Protein AF-A0A1V5KQH1-F1 (afdb_monomer)

Mean predicted aligned error: 4.45 Å

Foldseek 3Di:
DDQPPPCPVPPPPPPPPDDVVLLVVLLVLLLVVLVLLVVQADADPQCGLVCCLVLQHAPPSSLQNLQSVVLVVVCVVPVPPVCSVVVLSVLLSVLSSLLLVLLLVVLCSQVVDPVLSNVLSVLLSLQVCLQQPPLPPHNHDDSLLSVLSNLLSVLLVCLVVVVLVSNLVSLLSSLSRPLLSLLSLVLSLLLCVVNDDPVVNCVSSVSSVCSNVVSVVVSCVVCVVHDDDDNFDFCLVVLVVQCVDPVSVVSLCCRSPVLVVCCVVCLVLQPRSSLSRSCVSLVVQVVVCSTGNDVSNVSSSVSCNSSSSSSSSSSVVSVVVVVVD

pLDDT: mean 92.2, std 11.65, range [39.22, 98.75]

Sequence (325 aa):
MCKAKYEIESGSFTAVRWNWSVIVFALLASLYFNQLVFQWNHECKLCKLEYLLNGTALKPFQYRVLIPWLIQGISSVINLAEHTRTICQWINFFFLFAFIMAFQYWADITIGNKKTSLLAVLIILYMMPFHYLLLRQGNLWYPWDMSTLFLFTLGLIALYQEKWRLFYPLLAVATLNKETTCFLILIFFYVEIGRLNWKQMAMHVSTGTAVWLAVKLALYLYFQNGTSGALFENKLRSNLQFIATLPNLLSVFSLFGFLWLPVLIYFHRIKNPFIQRALLTTPIFFLGMLFVGNIFELRVFSEMIPLIGIAALWIINDSFMTKDS

Solvent-accessible surface area (backbone atoms only — not comparable to full-atom values): 17716 Å² total; per-residue (Å²): 133,82,82,77,64,76,77,67,65,82,66,66,85,68,75,81,77,77,54,66,69,56,54,52,48,44,46,53,50,24,51,52,51,43,50,50,43,64,71,69,24,43,71,37,89,66,52,32,70,67,31,43,61,71,54,54,14,32,46,59,60,42,60,38,42,48,52,39,51,50,51,50,59,51,29,71,73,68,72,41,72,92,41,55,67,59,52,50,51,52,52,35,28,51,24,37,31,49,21,48,52,49,50,24,53,46,45,39,76,72,71,68,44,81,77,50,41,58,52,44,46,51,48,50,66,56,25,45,43,44,40,58,63,66,44,87,58,70,42,49,53,65,83,46,58,35,46,45,44,25,44,50,45,52,42,52,46,25,57,75,67,67,36,58,84,57,31,55,61,46,48,42,56,32,35,33,44,37,75,73,53,57,54,57,49,51,27,49,50,48,46,39,60,87,72,49,56,70,67,60,48,49,50,52,48,50,49,50,49,49,44,46,48,51,52,52,48,52,46,48,64,72,48,64,89,43,56,78,58,58,87,69,56,86,25,40,69,63,35,54,59,50,47,71,39,69,72,46,33,51,54,61,60,33,41,54,59,44,43,57,53,59,36,62,77,46,45,88,67,53,78,54,63,56,61,54,30,32,54,64,39,49,65,56,51,53,52,51,34,42,38,58,35,60,64,68,45,50,49,78,56,44,72,48,48,60,62,49,47,51,47,35,50,48,54,55,51,52,65,59,56,70,72,81,114

Secondary structure (DSSP, 8-state):
-------------------HHHHHHHHHHHHHHHHHHHHH-EE-GGG-HHHHHTT-SPTTGGG--HHHHHHHHHHHHHT-GGGHHHHHHHHHHHHHHHHHHHHHHHHHHHH--HHHHHHHHHHHHHHHHHHHT--SS--EE-TTHHHHHHHHHHHHHHHHTT-HHHHHHHHHHHHHH-GGGGHHHHHHHHHHTTTS-HHHHHHHHHHHHHHHHHHHHHHHHHTTTS----S----HHHHHHHHTSHHHHHHHHTGGGGTHHHHHHTGGG---HHHHHHTTHHHHHHHHHHHHS-TTSGGGGGGGHHHHHHHHHHHHHHHHHTT--

Radius of gyration: 19.91 Å; Cα contacts (8 Å, |Δi|>4): 373; chains: 1; bounding box: 50×42×62 Å

Structure (mmCIF, N/CA/C/O backbone):
data_AF-A0A1V5KQH1-F1
#
_entry.id   AF-A0A1V5KQH1-F1
#
loop_
_atom_site.group_PDB
_atom_site.id
_atom_site.type_symbol
_atom_site.label_atom_id
_atom_site.label_alt_id
_atom_site.label_comp_id
_atom_site.label_asym_id
_atom_site.label_entity_id
_atom_site.label_seq_id
_atom_site.pdbx_PDB_ins_code
_atom_site.Cartn_x
_atom_site.Cartn_y
_atom_site.Cartn_z
_atom_site.occupancy
_atom_site.B_iso_or_equiv
_atom_site.auth_seq_id
_atom_site.auth_comp_id
_atom_site.auth_asym_id
_atom_site.auth_atom_id
_atom_site.pdbx_PDB_model_num
ATOM 1 N N . MET A 1 1 ? -7.862 -11.450 33.334 1.00 46.62 1 MET A N 1
ATOM 2 C CA . MET A 1 1 ? -7.523 -10.815 32.041 1.00 46.62 1 MET A CA 1
ATOM 3 C C . MET A 1 1 ? -8.799 -10.777 31.211 1.00 46.62 1 MET A C 1
ATOM 5 O O . MET A 1 1 ? -9.279 -11.826 30.800 1.00 46.62 1 MET A O 1
ATOM 9 N N . CYS A 1 2 ? -9.438 -9.611 31.120 1.00 39.22 2 CYS A N 1
ATOM 10 C CA . CYS A 1 2 ? -10.763 -9.464 30.516 1.00 39.22 2 CYS A CA 1
ATOM 11 C C . CYS A 1 2 ? -10.671 -9.707 29.002 1.00 39.22 2 CYS A C 1
ATOM 13 O O . CYS A 1 2 ? -9.913 -9.015 28.323 1.00 39.22 2 CYS A O 1
ATOM 15 N N . LYS A 1 3 ? -11.425 -10.678 28.470 1.00 43.25 3 LYS A N 1
ATOM 16 C CA . LYS A 1 3 ? -11.655 -10.808 27.025 1.00 43.25 3 LYS A CA 1
ATOM 17 C C . LYS A 1 3 ? -12.484 -9.600 26.592 1.00 43.25 3 LYS A C 1
ATOM 19 O O . LYS A 1 3 ? -13.705 -9.685 26.548 1.00 43.25 3 LYS A O 1
ATOM 24 N N . ALA A 1 4 ? -11.830 -8.490 26.264 1.00 47.22 4 ALA A N 1
ATOM 25 C CA . ALA A 1 4 ? -12.430 -7.480 25.409 1.00 47.22 4 ALA A CA 1
ATOM 26 C C . ALA A 1 4 ? -12.567 -8.119 24.022 1.00 47.22 4 ALA A C 1
ATOM 28 O O . ALA A 1 4 ? -11.717 -7.972 23.142 1.00 47.22 4 ALA A O 1
ATOM 29 N N . LYS A 1 5 ? -13.604 -8.948 23.865 1.00 49.09 5 LYS A N 1
ATOM 30 C CA . LYS A 1 5 ? -14.150 -9.237 22.550 1.00 49.09 5 LYS A CA 1
ATOM 31 C C . LYS A 1 5 ? -14.486 -7.852 22.018 1.00 49.09 5 LYS A C 1
ATOM 33 O O . LYS A 1 5 ? -15.109 -7.073 22.737 1.00 49.09 5 LYS A O 1
ATOM 38 N N . TYR A 1 6 ? -14.030 -7.513 20.818 1.00 53.56 6 TYR A N 1
ATOM 39 C CA . TYR A 1 6 ? -14.731 -6.455 20.119 1.00 53.56 6 TYR A CA 1
ATOM 40 C C . TYR A 1 6 ? -16.150 -7.002 20.076 1.00 53.56 6 TYR A C 1
ATOM 42 O O . TYR A 1 6 ? -16.405 -8.006 19.406 1.00 53.56 6 TYR A O 1
ATOM 50 N N . GLU A 1 7 ? -17.056 -6.419 20.849 1.00 49.50 7 GLU A N 1
ATOM 51 C CA . GLU A 1 7 ? -18.430 -6.350 20.410 1.00 49.50 7 GLU A CA 1
ATOM 52 C C . GLU A 1 7 ? -18.343 -5.503 19.139 1.00 49.50 7 GLU A C 1
ATOM 54 O O . GLU A 1 7 ? -18.637 -4.317 19.106 1.00 49.50 7 GLU A O 1
ATOM 59 N N . ILE A 1 8 ? -17.855 -6.139 18.063 1.00 53.00 8 ILE A N 1
ATOM 60 C CA . ILE A 1 8 ? -18.477 -6.016 16.770 1.00 53.00 8 ILE A CA 1
ATOM 61 C C . ILE A 1 8 ? -19.890 -6.401 17.149 1.00 53.00 8 ILE A C 1
ATOM 63 O O . ILE A 1 8 ? -20.194 -7.593 17.266 1.00 53.00 8 ILE A O 1
ATOM 67 N N . GLU A 1 9 ? -20.691 -5.399 17.531 1.00 50.66 9 GLU A N 1
ATOM 68 C CA . GLU A 1 9 ? -22.123 -5.555 17.565 1.00 50.66 9 GLU A CA 1
ATOM 69 C C . GLU A 1 9 ? -22.378 -6.338 16.298 1.00 50.66 9 GLU A C 1
ATOM 71 O O . GLU A 1 9 ? -21.948 -5.934 15.209 1.00 50.66 9 GLU A O 1
ATOM 76 N N . SER A 1 10 ? -22.963 -7.520 16.430 1.00 48.59 10 SER A N 1
ATOM 77 C CA . SER A 1 10 ? -23.407 -8.289 15.285 1.00 48.59 10 SER A CA 1
ATOM 78 C C . SER A 1 10 ? -24.582 -7.549 14.644 1.00 48.59 10 SER A C 1
ATOM 80 O O . SER A 1 10 ? -25.608 -8.161 14.357 1.00 48.59 10 SER A O 1
ATOM 82 N N . GLY A 1 11 ? -24.461 -6.223 14.482 1.00 49.16 11 GLY A N 1
ATOM 83 C CA . GLY A 1 11 ? -25.119 -5.410 13.507 1.00 49.16 11 GLY A CA 1
ATOM 84 C C . GLY A 1 11 ? -25.057 -6.238 12.257 1.00 49.16 11 GLY A C 1
ATOM 85 O O . GLY A 1 11 ? -23.998 -6.447 11.658 1.00 49.16 11 GLY A O 1
ATOM 86 N N . SER A 1 12 ? -26.223 -6.815 11.975 1.00 48.53 12 SER A N 1
ATOM 87 C CA . SER A 1 12 ? -26.576 -7.425 10.712 1.00 48.53 12 SER A CA 1
ATOM 88 C C . SER A 1 12 ? -25.779 -6.710 9.644 1.00 48.53 12 SER A C 1
ATOM 90 O O . SER A 1 12 ? -25.831 -5.480 9.657 1.00 48.53 12 SER A O 1
ATOM 92 N N . PHE A 1 13 ? -25.036 -7.436 8.801 1.00 51.69 13 PHE A N 1
ATOM 93 C CA . PHE A 1 13 ? -24.376 -6.882 7.620 1.00 51.69 13 PHE A CA 1
ATOM 94 C C . PHE A 1 13 ? -25.370 -5.944 6.937 1.00 51.69 13 PHE A C 1
ATOM 96 O O . PHE A 1 13 ? -26.221 -6.381 6.162 1.00 51.69 13 PHE A O 1
ATOM 103 N N . THR A 1 14 ? -25.336 -4.661 7.286 1.00 56.69 14 THR A N 1
ATOM 104 C CA . THR A 1 14 ? -26.212 -3.687 6.681 1.00 56.69 14 THR A CA 1
ATOM 105 C C . THR A 1 14 ? -25.583 -3.571 5.322 1.00 56.69 14 THR A C 1
ATOM 107 O O . THR A 1 14 ? -24.415 -3.199 5.202 1.00 56.69 14 THR A O 1
ATOM 110 N N . ALA A 1 15 ? -26.292 -4.085 4.315 1.00 62.16 15 ALA A N 1
ATOM 111 C CA . ALA A 1 15 ? -25.810 -4.083 2.949 1.00 62.16 15 ALA A CA 1
ATOM 112 C C . ALA A 1 15 ? -25.257 -2.684 2.680 1.00 62.16 15 ALA A C 1
ATOM 114 O O . ALA A 1 15 ? -26.008 -1.710 2.786 1.00 62.16 15 ALA A O 1
ATOM 115 N N . VAL A 1 16 ? -23.941 -2.590 2.452 1.00 70.44 16 VAL A N 1
ATOM 116 C CA . VAL A 1 16 ? -23.277 -1.308 2.223 1.00 70.44 16 VAL A CA 1
ATOM 117 C C . VAL A 1 16 ? -23.961 -0.711 1.008 1.00 70.44 16 VAL A C 1
ATOM 119 O O . VAL A 1 16 ? -23.822 -1.200 -0.114 1.00 70.44 16 VAL A O 1
ATOM 122 N N . ARG A 1 17 ? -24.818 0.282 1.255 1.00 77.50 17 ARG A N 1
ATOM 123 C CA . ARG A 1 17 ? -25.573 0.948 0.202 1.00 77.50 17 ARG A CA 1
ATOM 124 C C . ARG A 1 17 ? -24.628 1.933 -0.445 1.00 77.50 17 ARG A C 1
ATOM 126 O O . ARG A 1 17 ? -24.491 3.066 0.012 1.00 77.50 17 ARG A O 1
ATOM 133 N N . TRP A 1 18 ? -23.965 1.472 -1.494 1.00 82.62 18 TRP A N 1
ATOM 134 C CA . TRP A 1 18 ? -23.096 2.317 -2.284 1.00 82.62 18 TRP A CA 1
ATOM 135 C C . TRP A 1 18 ? -23.890 3.467 -2.890 1.00 82.62 18 TRP A C 1
ATOM 137 O O . TRP A 1 18 ? -24.900 3.267 -3.567 1.00 82.62 18 TRP A O 1
ATOM 147 N N . ASN A 1 19 ? -23.425 4.685 -2.636 1.00 89.19 19 ASN A N 1
ATOM 148 C CA . ASN A 1 19 ? -23.963 5.857 -3.295 1.00 89.19 19 ASN A CA 1
ATOM 149 C C . ASN A 1 19 ? -23.383 5.931 -4.713 1.00 89.19 19 ASN A C 1
ATOM 151 O O . ASN A 1 19 ? -22.168 6.051 -4.879 1.00 89.19 19 ASN A O 1
ATOM 155 N N . TRP A 1 20 ? -24.249 5.881 -5.727 1.00 92.06 20 TRP A N 1
ATOM 156 C CA . TRP A 1 20 ? -23.852 5.966 -7.133 1.00 92.06 20 TRP A CA 1
ATOM 157 C C . TRP A 1 20 ? -23.008 7.200 -7.444 1.00 92.06 20 TRP A C 1
ATOM 159 O O . TRP A 1 20 ? -22.075 7.098 -8.235 1.00 92.06 20 TRP A O 1
ATOM 169 N N . SER A 1 21 ? -23.266 8.338 -6.792 1.00 92.69 21 SER A N 1
ATOM 170 C CA . SER A 1 21 ? -22.448 9.536 -7.006 1.00 92.69 21 SER A CA 1
ATOM 171 C C . SER A 1 21 ? -21.000 9.332 -6.559 1.00 92.69 21 SER A C 1
ATOM 173 O O . SER A 1 21 ? -20.085 9.779 -7.244 1.00 92.69 21 SER A O 1
ATOM 175 N N . VAL A 1 22 ? -20.779 8.599 -5.463 1.00 92.00 22 VAL A N 1
ATOM 176 C CA . VAL A 1 22 ? -19.436 8.276 -4.963 1.00 92.00 22 VAL A CA 1
ATOM 177 C C . VAL A 1 22 ? -18.741 7.281 -5.889 1.00 92.00 22 VAL A C 1
ATOM 179 O O . VAL A 1 22 ? -17.572 7.479 -6.197 1.00 92.00 22 VAL A O 1
ATOM 182 N N . ILE A 1 23 ? -19.460 6.273 -6.399 1.00 95.44 23 ILE A N 1
ATOM 183 C CA . ILE A 1 23 ? -18.920 5.326 -7.392 1.00 95.44 23 ILE A CA 1
ATOM 184 C C . ILE A 1 23 ? -18.470 6.072 -8.651 1.00 95.44 23 ILE A C 1
ATOM 186 O O . ILE A 1 23 ? -17.338 5.901 -9.098 1.00 95.44 23 ILE A O 1
ATOM 190 N N . VAL A 1 24 ? -19.347 6.901 -9.224 1.00 96.75 24 VAL A N 1
ATOM 191 C CA . VAL A 1 24 ? -19.051 7.660 -10.448 1.00 96.75 24 VAL A CA 1
ATOM 192 C C . VAL A 1 24 ? -17.883 8.615 -10.211 1.00 96.75 24 VAL A C 1
ATOM 194 O O . VAL A 1 24 ? -16.970 8.676 -11.031 1.00 96.75 24 VAL A O 1
ATOM 197 N N . PHE A 1 25 ? -17.857 9.308 -9.071 1.00 96.50 25 PHE A N 1
ATOM 198 C CA . PHE A 1 25 ? -16.738 10.169 -8.701 1.00 96.50 25 PHE A CA 1
ATOM 199 C C . PHE A 1 25 ? -15.425 9.385 -8.577 1.00 96.50 25 PHE A C 1
ATOM 201 O O . PHE A 1 25 ? -14.428 9.778 -9.178 1.00 96.50 25 PHE A O 1
ATOM 208 N N . ALA A 1 26 ? -15.420 8.254 -7.865 1.00 97.06 26 ALA A N 1
ATOM 209 C CA . ALA A 1 26 ? -14.249 7.392 -7.722 1.00 97.06 26 ALA A CA 1
ATOM 210 C C . ALA A 1 26 ? -13.755 6.867 -9.077 1.00 97.06 26 ALA A C 1
ATOM 212 O O . ALA A 1 26 ? -12.547 6.826 -9.313 1.00 97.06 26 ALA A O 1
ATOM 213 N N . LEU A 1 27 ? -14.668 6.512 -9.985 1.00 97.94 27 LEU A N 1
ATOM 214 C CA . LEU A 1 27 ? -14.349 6.058 -11.337 1.00 97.94 27 LEU A CA 1
ATOM 215 C C . LEU A 1 27 ? -13.654 7.161 -12.146 1.00 97.94 27 LEU A C 1
ATOM 217 O O . LEU A 1 27 ? -12.563 6.945 -12.673 1.00 97.94 27 LEU A O 1
ATOM 221 N N . LEU A 1 28 ? -14.254 8.353 -12.207 1.00 98.25 28 LEU A N 1
ATOM 222 C CA . LEU A 1 28 ? -13.706 9.495 -12.944 1.00 98.25 28 LEU A CA 1
ATOM 223 C C . LEU A 1 28 ? -12.374 9.965 -12.350 1.00 98.25 28 LEU A C 1
ATOM 225 O O . LEU A 1 28 ? -11.420 10.209 -13.089 1.00 98.25 28 LEU A O 1
ATOM 229 N N . ALA A 1 29 ? -12.278 10.031 -11.021 1.00 98.00 29 ALA A N 1
ATOM 230 C CA . ALA A 1 29 ? -11.049 10.393 -10.329 1.00 98.00 29 ALA A CA 1
ATOM 231 C C . ALA A 1 29 ? -9.933 9.369 -10.578 1.00 98.00 29 ALA A C 1
ATOM 233 O O . ALA A 1 29 ? -8.796 9.760 -10.830 1.00 98.00 29 ALA A O 1
ATOM 234 N N . SER A 1 30 ? -10.255 8.070 -10.579 1.00 98.44 30 SER A N 1
ATOM 235 C CA . SER A 1 30 ? -9.292 7.011 -10.908 1.00 98.44 30 SER A CA 1
ATOM 236 C C . SER A 1 30 ? -8.814 7.118 -12.350 1.00 98.44 30 SER A C 1
ATOM 238 O O . SER A 1 30 ? -7.621 6.976 -12.608 1.00 98.44 30 SER A O 1
ATOM 240 N N . LEU A 1 31 ? -9.721 7.396 -13.293 1.00 98.25 31 LEU A N 1
ATOM 241 C CA . LEU A 1 31 ? -9.378 7.554 -14.705 1.00 98.25 31 LEU A CA 1
ATOM 242 C C . LEU A 1 31 ? -8.422 8.733 -14.901 1.00 98.25 31 LEU A C 1
ATOM 244 O O . LEU A 1 31 ? -7.365 8.579 -15.513 1.00 98.25 31 LEU A O 1
ATOM 248 N N . TYR A 1 32 ? -8.767 9.887 -14.329 1.00 98.31 32 TYR A N 1
ATOM 249 C CA . TYR A 1 32 ? -7.960 11.097 -14.422 1.00 98.31 32 TYR A CA 1
ATOM 250 C C . TYR A 1 32 ? -6.598 10.939 -13.734 1.00 98.31 32 TYR A C 1
ATOM 252 O O . TYR A 1 32 ? -5.560 11.224 -14.327 1.00 98.31 32 TYR A O 1
ATOM 260 N N . PHE A 1 33 ? -6.570 10.411 -12.508 1.00 98.00 33 PHE A N 1
ATOM 261 C CA . PHE A 1 33 ? -5.318 10.188 -11.786 1.00 98.00 33 PHE A CA 1
ATOM 262 C C . PHE A 1 33 ? -4.415 9.181 -12.507 1.00 98.00 33 PHE A C 1
ATOM 264 O O . PHE A 1 33 ? -3.208 9.393 -12.596 1.00 98.00 33 PHE A O 1
ATOM 271 N N . ASN A 1 34 ? -4.984 8.114 -13.077 1.00 97.69 34 ASN A N 1
ATOM 272 C CA . ASN A 1 34 ? -4.233 7.163 -13.891 1.00 97.69 34 ASN A CA 1
ATOM 273 C C . ASN A 1 34 ? -3.580 7.853 -15.098 1.00 97.69 34 ASN A C 1
ATOM 275 O O . ASN A 1 34 ? -2.397 7.635 -15.353 1.00 97.69 34 ASN A O 1
ATOM 279 N N . GLN A 1 35 ? -4.304 8.731 -15.801 1.00 97.50 35 GLN A N 1
ATOM 280 C CA . GLN A 1 35 ? -3.720 9.519 -16.891 1.00 97.50 35 GLN A CA 1
ATOM 281 C C . GLN A 1 35 ? -2.548 10.378 -16.404 1.00 97.50 35 GLN A C 1
ATOM 283 O O . GLN A 1 35 ? -1.483 10.331 -17.017 1.00 97.50 35 GLN A O 1
ATOM 288 N N . LEU A 1 36 ? -2.696 11.084 -15.278 1.00 97.00 36 LEU A N 1
ATOM 289 C CA . LEU A 1 36 ? -1.611 11.885 -14.699 1.00 97.00 36 LEU A CA 1
ATOM 290 C C . LEU A 1 36 ? -0.383 11.035 -14.353 1.00 97.00 36 LEU A C 1
ATOM 292 O O . LEU A 1 36 ? 0.739 11.422 -14.676 1.00 97.00 36 LEU A O 1
ATOM 296 N N . VAL A 1 37 ? -0.578 9.856 -13.751 1.00 95.94 37 VAL A N 1
ATOM 297 C CA . VAL A 1 37 ? 0.526 8.944 -13.415 1.00 95.94 37 VAL A CA 1
ATOM 298 C C . VAL A 1 37 ? 1.316 8.568 -14.664 1.00 95.94 37 VAL A C 1
ATOM 300 O O . VAL A 1 37 ? 2.539 8.661 -14.643 1.00 95.94 37 VAL A O 1
ATOM 303 N N . PHE A 1 38 ? 0.647 8.192 -15.755 1.00 95.06 38 PHE A N 1
ATOM 304 C CA . PHE A 1 38 ? 1.320 7.788 -16.993 1.00 95.06 38 PHE A CA 1
ATOM 305 C C . PHE A 1 38 ? 1.877 8.954 -17.819 1.00 95.06 38 PHE A C 1
ATOM 307 O O . PHE A 1 38 ? 2.786 8.736 -18.617 1.00 95.06 38 PHE A O 1
ATOM 314 N N . GLN A 1 39 ? 1.341 10.165 -17.657 1.00 95.62 39 GLN A N 1
ATOM 315 C CA . GLN A 1 39 ? 1.856 11.365 -18.318 1.00 95.62 39 GLN A CA 1
ATOM 316 C C . GLN A 1 39 ? 3.108 11.908 -17.628 1.00 95.62 39 GLN A C 1
ATOM 318 O O . GLN A 1 39 ? 4.027 12.364 -18.302 1.00 95.62 39 GLN A O 1
ATOM 323 N N . TRP A 1 40 ? 3.140 11.897 -16.293 1.00 94.81 40 TRP A N 1
ATOM 324 C CA . TRP A 1 40 ? 4.204 12.555 -15.526 1.00 94.81 40 TRP A CA 1
ATOM 325 C C . TRP A 1 40 ? 5.313 11.613 -15.070 1.00 94.81 40 TRP A C 1
ATOM 327 O O . TRP A 1 40 ? 6.382 12.090 -14.680 1.00 94.81 40 TRP A O 1
ATOM 337 N N . ASN A 1 41 ? 5.089 10.298 -15.138 1.00 94.81 41 ASN A N 1
ATOM 338 C CA . ASN A 1 41 ? 6.089 9.291 -14.810 1.00 94.81 41 ASN A CA 1
ATOM 339 C C . ASN A 1 41 ? 6.587 8.527 -16.039 1.00 94.81 41 ASN A C 1
ATOM 341 O O . ASN A 1 41 ? 5.892 8.366 -17.039 1.00 94.81 41 ASN A O 1
ATOM 345 N N . HIS A 1 42 ? 7.808 8.017 -15.933 1.00 93.19 42 HIS A N 1
ATOM 346 C CA . HIS A 1 42 ? 8.478 7.190 -16.925 1.00 93.19 42 HIS A CA 1
ATOM 347 C C . HIS A 1 42 ? 8.788 5.799 -16.364 1.00 93.19 42 HIS A C 1
ATOM 349 O O . HIS A 1 42 ? 8.809 5.570 -15.155 1.00 93.19 42 HIS A O 1
ATOM 355 N N . GLU A 1 43 ? 9.039 4.845 -17.255 1.00 92.75 43 GLU A N 1
ATOM 356 C CA . GLU A 1 43 ? 9.423 3.492 -16.856 1.00 92.75 43 GLU A CA 1
ATOM 357 C C . GLU A 1 43 ? 10.796 3.469 -16.188 1.00 92.75 43 GLU A C 1
ATOM 359 O O . GLU A 1 43 ? 11.752 4.109 -16.639 1.00 92.75 43 GLU A O 1
ATOM 364 N N . CYS A 1 44 ? 10.917 2.668 -15.133 1.00 91.75 44 CYS A N 1
ATOM 365 C CA . CYS A 1 44 ? 12.204 2.411 -14.511 1.00 91.75 44 CYS A CA 1
ATOM 366 C C . CYS A 1 44 ? 13.110 1.620 -15.457 1.00 91.75 44 CYS A C 1
ATOM 368 O O . CYS A 1 44 ? 12.771 0.528 -15.908 1.00 91.75 44 CYS A O 1
ATOM 370 N N . LYS A 1 45 ? 14.314 2.144 -15.716 1.00 92.19 45 LYS A N 1
ATOM 371 C CA . LYS A 1 45 ? 15.291 1.522 -16.626 1.00 92.19 45 LYS A CA 1
ATOM 372 C C . LYS A 1 45 ? 15.670 0.092 -16.217 1.00 92.19 45 LYS A C 1
ATOM 374 O O . LYS A 1 45 ? 15.966 -0.720 -17.087 1.00 92.19 45 LYS A O 1
ATOM 379 N N . LEU A 1 46 ? 15.654 -0.203 -14.914 1.00 90.56 46 LEU A N 1
ATOM 380 C CA . LEU A 1 46 ? 16.043 -1.498 -14.336 1.00 90.56 46 LEU A CA 1
ATOM 381 C C . LEU A 1 46 ? 14.932 -2.558 -14.411 1.00 90.56 46 LEU A C 1
ATOM 383 O O . LEU A 1 46 ? 15.201 -3.751 -14.279 1.00 90.56 46 LEU A O 1
ATOM 387 N N . CYS A 1 47 ? 13.685 -2.134 -14.613 1.00 92.31 47 CYS A N 1
ATOM 388 C CA . CYS A 1 47 ? 12.521 -3.013 -14.681 1.00 92.31 47 CYS A CA 1
ATOM 389 C C . CYS A 1 47 ? 11.477 -2.467 -15.658 1.00 92.31 47 CYS A C 1
ATOM 391 O O . CYS A 1 47 ? 10.306 -2.298 -15.321 1.00 92.31 47 CYS A O 1
ATOM 393 N N . LYS A 1 48 ? 11.922 -2.203 -16.892 1.00 95.12 48 LYS A N 1
ATOM 394 C CA . LYS A 1 48 ? 11.021 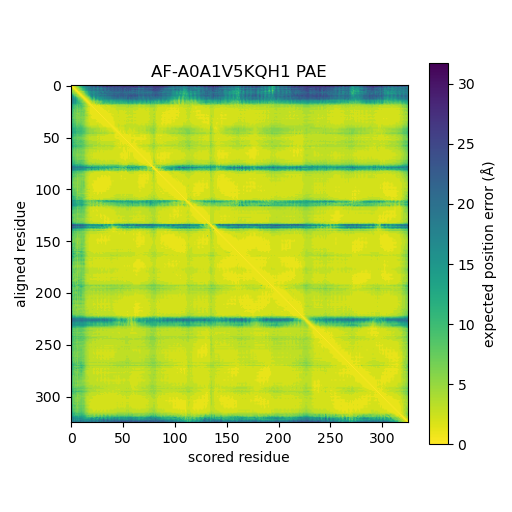-1.906 -18.009 1.00 95.12 48 LYS A CA 1
ATOM 395 C C . LYS A 1 48 ? 9.944 -2.979 -18.110 1.00 95.12 48 LYS A C 1
ATOM 397 O O . LYS A 1 48 ? 10.206 -4.145 -17.794 1.00 95.12 48 LYS A O 1
ATOM 402 N N . LEU A 1 49 ? 8.766 -2.602 -18.603 1.00 95.38 49 LEU A N 1
ATOM 403 C CA . LEU A 1 49 ? 7.645 -3.536 -18.721 1.00 95.38 49 LEU A CA 1
ATOM 404 C C . LEU A 1 49 ? 8.038 -4.789 -19.518 1.00 95.38 49 LEU A C 1
ATOM 406 O O . LEU A 1 49 ? 7.759 -5.903 -19.092 1.00 95.38 49 LEU A O 1
ATOM 410 N N . GLU A 1 50 ? 8.777 -4.615 -20.611 1.00 95.50 50 GLU A N 1
ATOM 411 C CA . GLU A 1 50 ? 9.311 -5.712 -21.423 1.00 95.50 50 GLU A CA 1
ATOM 412 C C . GLU A 1 50 ? 10.169 -6.700 -20.614 1.00 95.50 50 GLU A C 1
ATOM 414 O O . GLU A 1 50 ? 9.974 -7.910 -20.700 1.00 95.50 50 GLU A O 1
ATOM 419 N N . TYR A 1 51 ? 11.083 -6.204 -19.775 1.00 95.81 51 TYR A N 1
ATOM 420 C CA . TYR A 1 51 ? 11.945 -7.062 -18.956 1.00 95.81 51 TYR A CA 1
ATOM 421 C C . TYR A 1 51 ? 11.153 -7.816 -17.888 1.00 95.81 51 TYR A C 1
ATOM 423 O O . TYR A 1 51 ? 11.497 -8.941 -17.534 1.00 95.81 51 TYR A O 1
ATOM 431 N N . LEU A 1 52 ? 10.091 -7.205 -17.362 1.00 95.75 52 LEU A N 1
ATOM 432 C CA . LEU A 1 52 ? 9.200 -7.855 -16.405 1.00 95.75 52 LEU A CA 1
ATOM 433 C C . LEU A 1 52 ? 8.400 -8.980 -17.065 1.00 95.75 52 LEU A C 1
ATOM 435 O O . LEU A 1 52 ? 8.307 -10.065 -16.499 1.00 95.75 52 LEU A O 1
ATOM 439 N N . LEU A 1 53 ? 7.870 -8.742 -18.267 1.00 95.69 53 LEU A N 1
ATOM 440 C CA . LEU A 1 53 ? 7.150 -9.754 -19.042 1.00 95.69 53 LEU A CA 1
ATOM 441 C C . LEU A 1 53 ? 8.086 -10.914 -19.414 1.00 95.69 53 LEU A C 1
ATOM 443 O O . LEU A 1 53 ? 7.759 -12.075 -19.194 1.00 95.69 53 LEU A O 1
ATOM 447 N N . ASN A 1 54 ? 9.298 -10.621 -19.874 1.00 95.50 54 ASN A N 1
ATOM 448 C CA . ASN A 1 54 ? 10.260 -11.656 -20.258 1.00 95.50 54 ASN A CA 1
ATOM 449 C C . ASN A 1 54 ? 10.940 -12.340 -19.061 1.00 95.50 54 ASN A C 1
ATOM 451 O O . ASN A 1 54 ? 11.763 -13.233 -19.250 1.00 95.50 54 ASN A O 1
ATOM 455 N N . GLY A 1 55 ? 10.639 -11.920 -17.826 1.00 94.69 55 GLY A N 1
ATOM 456 C CA . GLY A 1 55 ? 11.280 -12.457 -16.630 1.00 94.69 55 GLY A CA 1
ATOM 457 C C . GLY A 1 55 ? 12.786 -12.184 -16.579 1.00 94.69 55 GLY A C 1
ATOM 458 O O . GLY A 1 55 ? 13.511 -12.947 -15.953 1.00 94.69 55 GLY A O 1
ATOM 459 N N . THR A 1 56 ? 13.271 -11.123 -17.228 1.00 95.12 56 THR A N 1
ATOM 460 C CA . THR A 1 56 ? 14.690 -10.721 -17.278 1.00 95.12 56 THR A CA 1
ATOM 461 C C . THR A 1 56 ? 14.993 -9.459 -16.466 1.00 95.12 56 THR A C 1
ATOM 463 O O . THR A 1 56 ? 16.153 -9.057 -16.362 1.00 95.12 56 THR A O 1
ATOM 466 N N . ALA A 1 57 ? 13.980 -8.835 -15.855 1.00 94.88 57 ALA A N 1
ATOM 467 C CA . ALA A 1 57 ? 14.158 -7.684 -14.969 1.00 94.88 57 ALA A CA 1
ATOM 468 C C . ALA A 1 57 ? 15.121 -7.991 -13.810 1.00 94.88 57 ALA A C 1
ATOM 470 O O . ALA A 1 57 ? 15.242 -9.133 -13.375 1.00 94.88 57 ALA A O 1
ATOM 471 N N . LEU A 1 58 ? 15.788 -6.962 -13.281 1.00 93.56 58 LEU A N 1
ATOM 472 C CA . LEU A 1 58 ? 16.695 -7.131 -12.144 1.00 93.56 58 LEU A CA 1
ATOM 473 C C . LEU A 1 58 ? 15.936 -7.495 -10.861 1.00 93.56 58 LEU A C 1
ATOM 475 O O . LEU A 1 58 ? 14.799 -7.070 -10.632 1.00 93.56 58 LEU A O 1
ATOM 479 N N . LYS A 1 59 ? 16.586 -8.261 -9.982 1.00 91.56 59 LYS A N 1
ATOM 480 C CA . LYS A 1 59 ? 16.080 -8.541 -8.631 1.00 91.56 59 LYS A CA 1
ATOM 481 C C . LYS A 1 59 ? 16.105 -7.243 -7.794 1.00 91.56 59 LYS A C 1
ATOM 483 O O . LYS A 1 59 ? 17.035 -6.458 -7.955 1.00 91.56 59 LYS A O 1
ATOM 488 N N . PRO A 1 60 ? 15.097 -6.983 -6.934 1.00 92.06 60 PRO A N 1
ATOM 489 C CA . PRO A 1 60 ? 13.954 -7.843 -6.609 1.00 92.06 60 PRO A CA 1
ATOM 490 C C . PRO A 1 60 ? 12.730 -7.676 -7.532 1.00 92.06 60 PRO A C 1
ATOM 492 O O . PRO A 1 60 ? 11.760 -8.413 -7.360 1.00 92.06 60 PRO A O 1
ATOM 495 N N . PHE A 1 61 ? 12.746 -6.751 -8.501 1.00 94.38 61 PHE A N 1
ATOM 496 C CA . PHE A 1 61 ? 11.591 -6.454 -9.367 1.00 94.38 61 PHE A CA 1
ATOM 497 C C . PHE A 1 61 ? 11.085 -7.677 -10.136 1.00 94.38 61 PHE A C 1
ATOM 499 O O . PHE A 1 61 ? 9.880 -7.854 -10.281 1.00 94.38 61 PHE A O 1
ATOM 506 N N . GLN A 1 62 ? 12.002 -8.552 -10.552 1.00 95.25 62 GLN A N 1
ATOM 507 C CA . GLN A 1 62 ? 11.707 -9.828 -11.212 1.00 95.25 62 GLN A CA 1
ATOM 508 C C . GLN A 1 62 ? 10.692 -10.701 -10.454 1.00 95.25 62 GLN A C 1
ATOM 510 O O . GLN A 1 62 ? 9.915 -11.423 -11.066 1.00 95.25 62 GLN A O 1
ATOM 515 N N . TYR A 1 63 ? 10.673 -10.629 -9.119 1.00 96.00 63 TYR A N 1
ATOM 516 C CA . TYR A 1 63 ? 9.781 -11.443 -8.291 1.00 96.00 63 TYR A CA 1
ATOM 517 C C . TYR A 1 63 ? 8.345 -10.909 -8.216 1.00 96.00 63 TYR A C 1
ATOM 519 O O . TYR A 1 63 ? 7.491 -11.558 -7.618 1.00 96.00 63 TYR A O 1
ATOM 527 N N . ARG A 1 64 ? 8.059 -9.738 -8.793 1.00 96.81 64 ARG A N 1
ATOM 528 C CA . ARG A 1 64 ? 6.733 -9.103 -8.770 1.00 96.81 64 ARG A CA 1
ATOM 529 C C . ARG A 1 64 ? 5.942 -9.519 -10.004 1.00 96.81 64 ARG A C 1
ATOM 531 O O . ARG A 1 64 ? 5.726 -8.738 -10.927 1.00 96.81 64 ARG A O 1
ATOM 538 N N . VAL A 1 65 ? 5.562 -10.792 -10.025 1.00 97.94 65 VAL A N 1
ATOM 539 C CA . VAL A 1 65 ? 5.039 -11.480 -11.214 1.00 97.94 65 VAL A CA 1
ATOM 540 C C . VAL A 1 65 ? 3.540 -11.320 -11.434 1.00 97.94 65 VAL A C 1
ATOM 542 O O . VAL A 1 65 ? 3.082 -11.547 -12.549 1.00 97.94 65 VAL A O 1
ATOM 545 N N . LEU A 1 66 ? 2.771 -10.905 -10.417 1.00 98.31 66 LEU A N 1
ATOM 546 C CA . LEU A 1 66 ? 1.305 -10.879 -10.508 1.00 98.31 66 LEU A CA 1
ATOM 547 C C . LEU A 1 66 ? 0.801 -10.074 -11.717 1.00 98.31 66 LEU A C 1
ATOM 549 O O . LEU A 1 66 ? 0.014 -10.577 -12.516 1.00 98.31 66 LEU A O 1
ATOM 553 N N . ILE A 1 67 ? 1.256 -8.827 -11.855 1.00 98.00 67 ILE A N 1
ATOM 554 C CA . ILE A 1 67 ? 0.812 -7.948 -12.944 1.00 98.00 67 ILE A CA 1
ATOM 555 C C . ILE A 1 67 ? 1.402 -8.352 -14.301 1.00 98.00 67 ILE A C 1
ATOM 557 O O . ILE A 1 67 ? 0.627 -8.429 -15.253 1.00 98.00 67 ILE A O 1
ATOM 561 N N . PRO A 1 68 ? 2.706 -8.672 -14.431 1.00 97.62 68 PRO A N 1
ATOM 562 C CA . PRO A 1 68 ? 3.248 -9.216 -15.676 1.00 97.62 68 PRO A CA 1
ATOM 563 C C . PRO A 1 68 ? 2.488 -10.443 -16.195 1.00 97.62 68 PRO A C 1
ATOM 565 O O . PRO A 1 68 ? 2.117 -10.476 -17.367 1.00 97.62 68 PRO A O 1
ATOM 568 N N . TRP A 1 69 ? 2.177 -11.414 -15.332 1.00 97.75 69 TRP A N 1
ATOM 569 C CA . TRP A 1 69 ? 1.405 -12.598 -15.723 1.00 97.75 69 TRP A CA 1
ATOM 570 C C . TRP A 1 69 ? -0.033 -12.258 -16.112 1.00 97.75 69 TRP A C 1
ATOM 572 O O . TRP A 1 69 ? -0.547 -12.815 -17.080 1.00 97.75 69 TRP A O 1
ATOM 582 N N . LEU A 1 70 ? -0.671 -11.311 -15.418 1.00 97.62 70 LEU A N 1
ATOM 583 C CA . LEU A 1 70 ? -2.001 -10.836 -15.796 1.00 97.62 70 LEU A CA 1
ATOM 584 C C . LEU A 1 70 ? -1.990 -10.179 -17.186 1.00 97.62 70 LEU A C 1
ATOM 586 O O . LEU A 1 70 ? -2.865 -10.458 -18.002 1.00 97.62 70 LEU A O 1
ATOM 590 N N . ILE A 1 71 ? -0.979 -9.356 -17.482 1.00 96.81 71 ILE A N 1
ATOM 591 C CA . ILE A 1 71 ? -0.804 -8.735 -18.802 1.00 96.81 71 ILE A CA 1
ATOM 592 C C . ILE A 1 71 ? -0.604 -9.807 -19.875 1.00 96.81 71 ILE A C 1
ATOM 594 O O . ILE A 1 71 ? -1.257 -9.736 -20.914 1.00 96.81 71 ILE A O 1
ATOM 598 N N . GLN A 1 72 ? 0.250 -10.806 -19.636 1.00 95.81 72 GLN A N 1
ATOM 599 C CA . GLN A 1 72 ? 0.483 -11.903 -20.583 1.00 95.81 72 GLN A CA 1
ATOM 600 C C . GLN A 1 72 ? -0.779 -12.721 -20.846 1.00 95.81 72 GLN A C 1
ATOM 602 O O . GLN A 1 72 ? -1.101 -12.976 -22.003 1.00 95.81 72 GLN A O 1
ATOM 607 N N . GLY A 1 73 ? -1.513 -13.083 -19.790 1.00 95.69 73 GLY A N 1
ATOM 608 C CA . GLY A 1 73 ? -2.754 -13.845 -19.903 1.00 95.69 73 GLY A CA 1
ATOM 609 C C . GLY A 1 73 ? -3.852 -13.087 -20.647 1.00 95.69 73 GLY A C 1
ATOM 610 O O . GLY A 1 73 ? -4.570 -13.674 -21.445 1.00 95.69 73 GLY A O 1
ATOM 611 N N . ILE A 1 74 ? -3.964 -11.772 -20.443 1.00 95.00 74 ILE A N 1
ATOM 612 C CA . ILE A 1 74 ? -4.900 -10.944 -21.215 1.00 95.00 74 ILE A CA 1
ATOM 613 C C . ILE A 1 74 ? -4.439 -10.847 -22.672 1.00 95.00 74 ILE A C 1
ATOM 615 O O . ILE A 1 74 ? -5.241 -11.055 -23.579 1.00 95.00 74 ILE A O 1
ATOM 619 N N . SER A 1 75 ? -3.150 -10.578 -22.902 1.00 94.38 75 SER A N 1
ATOM 620 C CA . SER A 1 75 ? -2.581 -10.378 -24.243 1.00 94.38 75 SER A CA 1
ATOM 621 C C . SER A 1 75 ? -2.718 -11.617 -25.131 1.00 94.38 75 SER A C 1
ATOM 623 O O . SER A 1 75 ? -2.977 -11.469 -26.324 1.00 94.38 75 SER A O 1
ATOM 625 N N . SER A 1 76 ? -2.588 -12.822 -24.563 1.00 92.81 76 SER A N 1
ATOM 626 C CA . SER A 1 76 ? -2.736 -14.080 -25.305 1.00 92.81 76 SER A CA 1
ATOM 627 C C . SER A 1 76 ? -4.170 -14.351 -25.763 1.00 92.81 76 SER A C 1
ATOM 629 O O . SER A 1 76 ? -4.365 -15.020 -26.773 1.00 92.81 76 SER A O 1
ATOM 631 N N . VAL A 1 77 ? -5.174 -13.815 -25.063 1.00 91.62 77 VAL A N 1
ATOM 632 C CA . VAL A 1 77 ? -6.591 -13.982 -25.425 1.00 91.62 77 VAL A CA 1
ATOM 633 C C . VAL A 1 77 ? -7.006 -13.015 -26.532 1.00 91.62 77 VAL A C 1
ATOM 635 O O . VAL A 1 77 ? -7.779 -13.379 -27.413 1.00 91.62 77 VAL A O 1
ATOM 638 N N . ILE A 1 78 ? -6.507 -11.779 -26.493 1.00 88.81 78 ILE A N 1
ATOM 639 C CA . ILE A 1 78 ? -6.977 -10.700 -27.378 1.00 88.81 78 ILE A CA 1
ATOM 640 C C . ILE A 1 78 ? -6.087 -10.463 -28.609 1.00 88.81 78 ILE A C 1
ATOM 642 O O . ILE A 1 78 ? -6.397 -9.580 -29.401 1.00 88.81 78 ILE A O 1
ATOM 646 N N . ASN A 1 79 ? -4.992 -11.217 -28.787 1.00 84.69 79 ASN A N 1
ATOM 647 C CA . ASN A 1 79 ? -3.994 -11.023 -29.857 1.00 84.69 79 ASN A CA 1
ATOM 648 C C . ASN A 1 79 ? -3.433 -9.585 -29.949 1.00 84.69 79 ASN A C 1
ATOM 650 O O . ASN A 1 79 ? -2.914 -9.172 -30.981 1.00 84.69 79 ASN A O 1
ATOM 654 N N . LEU A 1 80 ? -3.485 -8.818 -28.855 1.00 79.69 80 LEU A N 1
ATOM 655 C CA . LEU A 1 80 ? -2.981 -7.441 -28.782 1.00 79.69 80 LEU A CA 1
ATOM 656 C C . LEU A 1 80 ? -1.569 -7.389 -28.185 1.00 79.69 80 LEU A C 1
ATOM 658 O O . LEU A 1 80 ? -1.298 -6.584 -27.291 1.00 79.69 80 LEU A O 1
ATOM 662 N N . ALA A 1 81 ? -0.660 -8.239 -28.665 1.00 75.44 81 ALA A N 1
ATOM 663 C CA . ALA A 1 81 ? 0.729 -8.251 -28.196 1.00 75.44 81 ALA A CA 1
ATOM 664 C C . ALA A 1 81 ? 1.418 -6.877 -28.359 1.00 75.44 81 ALA A C 1
ATOM 666 O O . ALA A 1 81 ? 2.269 -6.512 -27.553 1.00 75.44 81 ALA A O 1
ATOM 667 N N . GLU A 1 82 ? 0.990 -6.070 -29.334 1.00 81.81 82 GLU A N 1
ATOM 668 C CA . GLU A 1 82 ? 1.505 -4.713 -29.563 1.00 81.81 82 GLU A CA 1
ATOM 669 C C . GLU A 1 82 ? 0.972 -3.664 -28.563 1.00 81.81 82 GLU A C 1
ATOM 671 O O . GLU A 1 82 ? 1.505 -2.559 -28.474 1.00 81.81 82 GLU A O 1
ATOM 676 N N . HIS A 1 83 ? -0.037 -3.998 -27.747 1.00 89.12 83 HIS A N 1
ATOM 677 C CA . HIS A 1 83 ? -0.709 -3.053 -26.844 1.00 89.12 83 HIS A CA 1
ATOM 678 C C . HIS A 1 83 ? -0.495 -3.346 -25.350 1.00 89.12 83 HIS A C 1
ATOM 680 O O . HIS A 1 83 ? -1.287 -2.909 -24.510 1.00 89.12 83 HIS A O 1
ATOM 686 N N . THR A 1 84 ? 0.589 -4.035 -24.974 1.00 92.81 84 THR A N 1
ATOM 687 C CA . THR A 1 84 ? 0.901 -4.370 -23.565 1.00 92.81 84 THR A CA 1
ATOM 688 C C . THR A 1 84 ? 0.886 -3.155 -22.633 1.00 92.81 84 THR A C 1
ATOM 690 O O . THR A 1 84 ? 0.378 -3.238 -21.513 1.00 92.81 84 THR A O 1
ATOM 693 N N . ARG A 1 85 ? 1.367 -1.994 -23.098 1.00 93.31 85 ARG A N 1
ATOM 694 C CA . ARG A 1 85 ? 1.329 -0.740 -22.328 1.00 93.31 85 ARG A CA 1
ATOM 695 C C . ARG A 1 85 ? -0.099 -0.264 -22.058 1.00 93.31 85 ARG A C 1
ATOM 697 O O . ARG A 1 85 ? -0.404 0.126 -20.934 1.00 93.31 85 ARG A O 1
ATOM 704 N N . THR A 1 86 ? -0.978 -0.323 -23.055 1.00 94.56 86 THR A N 1
ATOM 705 C CA . THR A 1 86 ? -2.395 0.048 -22.915 1.00 94.56 86 THR A CA 1
ATOM 706 C C . THR A 1 86 ? -3.118 -0.911 -21.973 1.00 94.56 86 THR A C 1
ATOM 708 O O . THR A 1 86 ? -3.852 -0.468 -21.094 1.00 94.56 86 THR A O 1
ATOM 711 N N . ILE A 1 87 ? -2.855 -2.217 -22.081 1.00 95.62 87 ILE A N 1
ATOM 712 C CA . ILE A 1 87 ? -3.377 -3.222 -21.143 1.00 95.62 87 ILE A CA 1
ATOM 713 C C . ILE A 1 87 ? -2.924 -2.890 -19.716 1.00 95.62 87 ILE A C 1
ATOM 715 O O . ILE A 1 87 ? -3.740 -2.855 -18.796 1.00 95.62 87 ILE A O 1
ATOM 719 N N . CYS A 1 88 ? -1.643 -2.562 -19.530 1.00 96.12 88 CYS A N 1
ATOM 720 C CA . CYS A 1 88 ? -1.115 -2.175 -18.227 1.00 96.12 88 CYS A CA 1
ATOM 721 C C . CYS A 1 88 ? -1.785 -0.908 -17.665 1.00 96.12 88 CYS A C 1
ATOM 723 O O . CYS A 1 88 ? -2.055 -0.848 -16.466 1.00 96.12 88 CYS A O 1
ATOM 725 N N . GLN A 1 89 ? -2.080 0.091 -18.504 1.00 96.31 89 GLN A N 1
ATOM 726 C CA . GLN A 1 89 ? -2.808 1.300 -18.099 1.00 96.31 89 GLN A CA 1
ATOM 727 C C . GLN A 1 89 ? -4.220 0.984 -17.605 1.00 96.31 89 GLN A C 1
ATOM 729 O O . GLN A 1 89 ? -4.637 1.526 -16.581 1.00 96.31 89 GLN A O 1
ATOM 734 N N . TRP A 1 90 ? -4.940 0.100 -18.299 1.00 97.38 90 TRP A N 1
ATOM 735 C CA . TRP A 1 90 ? -6.283 -0.324 -17.902 1.00 97.38 90 TRP A CA 1
ATOM 736 C C . TRP A 1 90 ? -6.279 -1.155 -16.622 1.00 97.38 90 TRP A C 1
ATOM 738 O O . TRP A 1 90 ? -7.120 -0.933 -15.753 1.00 97.38 90 TRP A O 1
ATOM 748 N N . ILE A 1 91 ? -5.304 -2.053 -16.463 1.00 97.56 91 ILE A N 1
ATOM 749 C CA . ILE A 1 91 ? -5.101 -2.802 -15.217 1.00 97.56 91 ILE A CA 1
ATOM 750 C C . ILE A 1 91 ? -4.827 -1.836 -14.059 1.00 97.56 91 ILE A C 1
ATOM 752 O O . ILE A 1 91 ? -5.447 -1.949 -13.002 1.00 97.56 91 ILE A O 1
ATOM 756 N N . ASN A 1 92 ? -3.937 -0.858 -14.255 1.00 97.62 92 ASN A N 1
ATOM 757 C CA . ASN A 1 92 ? -3.599 0.125 -13.229 1.00 97.62 92 ASN A CA 1
ATOM 758 C C . ASN A 1 92 ? -4.815 0.976 -12.829 1.00 97.62 92 ASN A C 1
ATOM 760 O O . ASN A 1 92 ? -5.081 1.149 -11.641 1.00 97.62 92 ASN A O 1
ATOM 764 N N . PHE A 1 93 ? -5.591 1.439 -13.814 1.00 98.31 93 PHE A N 1
ATOM 765 C CA . PHE A 1 93 ? -6.863 2.129 -13.599 1.00 98.31 93 PHE A CA 1
ATOM 766 C C . PHE A 1 93 ? -7.854 1.275 -12.798 1.00 98.31 93 PHE A C 1
ATOM 768 O O . PHE A 1 93 ? -8.409 1.752 -11.808 1.00 98.31 93 PHE A O 1
ATOM 775 N N . PHE A 1 94 ? -8.051 0.015 -13.195 1.00 98.50 94 PHE A N 1
ATOM 776 C CA . PHE A 1 94 ? -8.967 -0.897 -12.518 1.00 98.50 94 PHE A CA 1
ATOM 777 C C . PHE A 1 94 ? -8.570 -1.102 -11.054 1.00 98.50 94 PHE A C 1
ATOM 779 O O . PHE A 1 94 ? -9.413 -0.973 -10.169 1.00 98.50 94 PHE A O 1
ATOM 786 N N . PHE A 1 95 ? -7.288 -1.365 -10.780 1.00 98.62 95 PHE A N 1
ATOM 787 C CA . PHE A 1 95 ? -6.810 -1.543 -9.410 1.00 98.62 95 PHE A CA 1
ATOM 788 C C . PHE A 1 95 ? -6.887 -0.264 -8.579 1.00 98.62 95 PHE A C 1
ATOM 790 O O . PHE A 1 95 ? -7.182 -0.350 -7.391 1.00 98.62 95 PHE A O 1
ATOM 797 N N . LEU A 1 96 ? -6.672 0.911 -9.176 1.00 98.50 96 LEU A N 1
ATOM 798 C CA . LEU A 1 96 ? -6.852 2.185 -8.482 1.00 98.50 96 LEU A CA 1
ATOM 799 C C . LEU A 1 96 ? -8.318 2.399 -8.087 1.00 98.50 96 LEU A C 1
ATOM 801 O O . LEU A 1 96 ? -8.605 2.692 -6.928 1.00 98.50 96 LEU A O 1
ATOM 805 N N . PHE A 1 97 ? -9.245 2.184 -9.021 1.00 98.56 97 PHE A N 1
ATOM 806 C CA . PHE A 1 97 ? -10.673 2.257 -8.731 1.00 98.56 97 PHE A CA 1
ATOM 807 C C . PHE A 1 97 ? -11.068 1.245 -7.648 1.00 98.56 97 PHE A C 1
ATOM 809 O O . PHE A 1 97 ? -11.672 1.614 -6.642 1.00 98.56 97 PHE A O 1
ATOM 816 N N . ALA A 1 98 ? -10.650 -0.015 -7.793 1.00 98.56 98 ALA A N 1
ATOM 817 C CA . ALA A 1 98 ? -10.914 -1.067 -6.819 1.00 98.56 98 ALA A CA 1
ATOM 818 C C . ALA A 1 98 ? -10.314 -0.756 -5.437 1.00 98.56 98 ALA A C 1
ATOM 820 O O . ALA A 1 98 ? -10.948 -1.041 -4.423 1.00 98.56 98 ALA A O 1
ATOM 821 N N . PHE A 1 99 ? -9.129 -0.139 -5.374 1.00 98.62 99 PHE A N 1
ATOM 822 C CA . PHE A 1 99 ? -8.522 0.339 -4.132 1.00 98.62 99 PHE A CA 1
ATOM 823 C C . PHE A 1 99 ? -9.380 1.406 -3.453 1.00 98.62 99 PHE A C 1
ATOM 825 O O . PHE A 1 99 ? -9.668 1.263 -2.268 1.00 98.62 99 PHE A O 1
ATOM 832 N N . ILE A 1 100 ? -9.832 2.430 -4.184 1.00 98.12 100 ILE A N 1
ATOM 833 C CA . ILE A 1 100 ? -10.697 3.479 -3.625 1.00 98.12 100 ILE A CA 1
ATOM 834 C C . ILE A 1 100 ? -11.987 2.869 -3.067 1.00 98.12 100 ILE A C 1
ATOM 836 O O . ILE A 1 100 ? -12.376 3.177 -1.940 1.00 98.12 100 ILE A O 1
ATOM 840 N N . MET A 1 101 ? -12.607 1.950 -3.811 1.00 97.69 101 MET A N 1
ATOM 841 C CA . MET A 1 101 ? -13.809 1.246 -3.362 1.00 97.69 101 MET A CA 1
ATOM 842 C C . MET A 1 101 ? -13.534 0.377 -2.127 1.00 97.69 101 MET A C 1
ATOM 844 O O . MET A 1 101 ? -14.289 0.421 -1.159 1.00 97.69 101 MET A O 1
ATOM 848 N N . ALA A 1 102 ? -12.433 -0.379 -2.105 1.00 97.75 102 ALA A N 1
ATOM 849 C CA . ALA A 1 102 ? -12.046 -1.179 -0.944 1.00 97.75 102 ALA A CA 1
ATOM 850 C C . ALA A 1 102 ? -11.780 -0.300 0.287 1.00 97.75 102 ALA A C 1
ATOM 852 O O . ALA A 1 102 ? -12.229 -0.626 1.383 1.00 97.75 102 ALA A O 1
ATOM 853 N N . PHE A 1 103 ? -11.102 0.835 0.116 1.00 97.81 103 PHE A N 1
ATOM 854 C CA . PHE A 1 103 ? -10.840 1.770 1.203 1.00 97.81 103 PHE A CA 1
ATOM 855 C C . PHE A 1 103 ? -12.128 2.402 1.740 1.00 97.81 103 PHE A C 1
ATOM 857 O O . PHE A 1 103 ? -12.300 2.487 2.953 1.00 97.81 103 PHE A O 1
ATOM 864 N N . GLN A 1 104 ? -13.063 2.776 0.864 1.00 95.81 104 GLN A N 1
ATOM 865 C CA . GLN A 1 104 ? -14.382 3.252 1.277 1.00 95.81 104 GLN A CA 1
ATOM 866 C C . GLN A 1 104 ? -15.136 2.179 2.073 1.00 95.81 104 GLN A C 1
ATOM 868 O O . GLN A 1 104 ? -15.629 2.470 3.158 1.00 95.81 104 GLN A O 1
ATOM 873 N N . TYR A 1 105 ? -15.166 0.933 1.589 1.00 95.31 105 TYR A N 1
ATOM 874 C CA . TYR A 1 105 ? -15.768 -0.178 2.332 1.00 95.31 105 TYR A CA 1
ATOM 875 C C . TYR A 1 105 ? -15.125 -0.343 3.712 1.00 95.31 105 TYR A C 1
ATOM 877 O O . TYR A 1 105 ? -15.817 -0.539 4.710 1.00 95.31 105 TYR A O 1
ATOM 885 N N . TRP A 1 106 ? -13.797 -0.244 3.780 1.00 96.00 106 TRP A N 1
ATOM 886 C CA . TRP A 1 106 ? -13.072 -0.343 5.038 1.00 96.00 106 TRP A CA 1
ATOM 887 C C . TRP A 1 106 ? -13.405 0.805 5.996 1.00 96.00 106 TRP A C 1
ATOM 889 O O . TRP A 1 106 ? -13.592 0.567 7.190 1.00 96.00 106 TRP A O 1
ATOM 899 N N . ALA A 1 107 ? -13.543 2.029 5.485 1.00 95.38 107 ALA A N 1
ATOM 900 C CA . ALA A 1 107 ? -14.007 3.174 6.258 1.00 95.38 107 ALA A CA 1
ATOM 901 C C . ALA A 1 107 ? -15.427 2.971 6.793 1.00 95.38 107 ALA A C 1
ATOM 903 O O . ALA A 1 107 ? -15.676 3.215 7.973 1.00 95.38 107 ALA A O 1
ATOM 904 N N . ASP A 1 108 ? -16.334 2.454 5.967 1.00 92.62 108 ASP A N 1
ATOM 905 C CA . ASP A 1 108 ? -17.718 2.202 6.361 1.00 92.62 108 ASP A CA 1
ATOM 906 C C . ASP A 1 108 ? -17.803 1.163 7.491 1.00 92.62 108 ASP A C 1
ATOM 908 O O . ASP A 1 108 ? -18.492 1.402 8.480 1.00 92.62 108 ASP A O 1
ATOM 912 N N . ILE A 1 109 ? -17.070 0.045 7.405 1.00 92.75 109 ILE A N 1
ATOM 913 C CA . ILE A 1 109 ? -17.120 -0.999 8.449 1.00 92.75 109 ILE A CA 1
ATOM 914 C C . ILE A 1 109 ? -16.365 -0.633 9.729 1.00 92.75 109 ILE A C 1
ATOM 916 O O . ILE A 1 109 ? -16.609 -1.248 10.762 1.00 92.75 109 ILE A O 1
ATOM 920 N N . THR A 1 110 ? -15.424 0.312 9.672 1.00 92.56 110 THR A N 1
ATOM 921 C CA . THR A 1 110 ? -14.652 0.718 10.856 1.00 92.56 110 THR A CA 1
ATOM 922 C C . THR A 1 110 ? -15.275 1.909 11.569 1.00 92.56 110 THR A C 1
ATOM 924 O O . THR A 1 110 ? -15.286 1.913 12.797 1.00 92.56 110 THR A O 1
ATOM 927 N N . ILE A 1 111 ? -15.787 2.899 10.830 1.00 92.44 111 ILE A N 1
ATOM 928 C CA . ILE A 1 111 ? -16.301 4.167 11.373 1.00 92.44 111 ILE A CA 1
ATOM 929 C C . ILE A 1 111 ? -17.839 4.199 11.418 1.00 92.44 111 ILE A C 1
ATOM 931 O O . ILE A 1 111 ? -18.403 4.823 12.313 1.00 92.44 111 ILE A O 1
ATOM 935 N N . GLY A 1 112 ? -18.536 3.540 10.484 1.00 83.81 112 GLY A N 1
ATOM 936 C CA . GLY A 1 112 ? -19.996 3.365 10.536 1.00 83.81 112 GLY A CA 1
ATOM 937 C C . GLY A 1 112 ? -20.860 4.560 10.101 1.00 83.81 112 GLY A C 1
ATOM 938 O O . GLY A 1 112 ? -22.073 4.526 10.303 1.00 83.81 112 GLY A O 1
ATOM 939 N N . ASN A 1 113 ? -20.298 5.617 9.498 1.00 80.00 113 ASN A N 1
ATOM 940 C CA . ASN A 1 113 ? -21.044 6.835 9.137 1.00 80.00 113 ASN A CA 1
ATOM 941 C C . ASN A 1 113 ? -21.068 7.095 7.616 1.00 80.00 113 ASN A C 1
ATOM 943 O O . ASN A 1 113 ? -20.040 7.129 6.952 1.00 80.00 113 ASN A O 1
ATOM 947 N N . LYS A 1 114 ? -22.255 7.362 7.049 1.00 75.31 114 LYS A N 1
ATOM 948 C CA . LYS A 1 114 ? -22.440 7.637 5.606 1.00 75.31 114 LYS A CA 1
ATOM 949 C C . LYS A 1 114 ? -21.685 8.872 5.105 1.00 75.31 114 LYS A C 1
ATOM 951 O O . LYS A 1 114 ? -21.269 8.906 3.950 1.00 75.31 114 LYS A O 1
ATOM 956 N N . LYS A 1 115 ? -21.531 9.912 5.936 1.00 80.06 115 LYS A N 1
ATOM 957 C CA . LYS A 1 115 ? -20.769 11.120 5.553 1.00 80.06 115 LYS A CA 1
ATOM 958 C C . LYS A 1 115 ? -1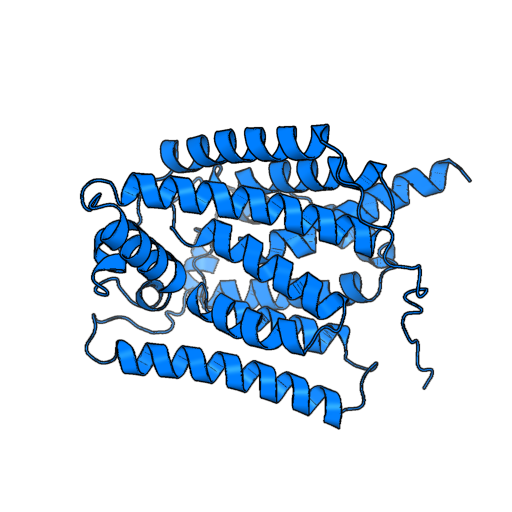9.281 10.801 5.370 1.00 80.06 115 LYS A C 1
ATOM 960 O O . LYS A 1 115 ? -18.597 11.445 4.577 1.00 80.06 115 LYS A O 1
ATOM 965 N N . THR A 1 116 ? -18.803 9.772 6.060 1.00 84.81 116 THR A N 1
ATOM 966 C CA . THR A 1 116 ? -17.420 9.301 6.027 1.00 84.81 116 THR A CA 1
ATOM 967 C C . THR A 1 116 ? -17.055 8.693 4.678 1.00 84.81 116 THR A C 1
ATOM 969 O O . THR A 1 116 ? -15.901 8.793 4.276 1.00 84.81 116 THR A O 1
ATOM 972 N N . SER A 1 117 ? -18.021 8.152 3.931 1.00 83.69 117 SER A N 1
ATOM 973 C CA . SER A 1 117 ? -17.755 7.477 2.661 1.00 83.69 117 SER A CA 1
ATOM 974 C C . SER A 1 117 ? -17.171 8.412 1.588 1.00 83.69 117 SER A C 1
ATOM 976 O O . SER A 1 117 ? -16.196 8.056 0.933 1.00 83.69 117 SER A O 1
ATOM 978 N N . LEU A 1 118 ? -17.706 9.632 1.425 1.00 89.88 118 LEU A N 1
ATOM 979 C CA . LEU A 1 118 ? -17.140 10.614 0.484 1.00 89.88 118 LEU A CA 1
ATOM 980 C C . LEU A 1 118 ? -15.779 11.126 0.972 1.00 89.88 118 LEU A C 1
ATOM 982 O O . LEU A 1 118 ? -14.834 11.236 0.192 1.00 89.88 118 LEU A O 1
ATOM 986 N N . LEU A 1 119 ? -15.670 11.414 2.270 1.00 94.06 119 LEU A N 1
ATOM 987 C CA . LEU A 1 119 ? -14.432 11.906 2.865 1.00 94.06 119 LEU A CA 1
ATOM 988 C C . LEU A 1 119 ? -13.297 10.874 2.762 1.00 94.06 119 LEU A C 1
ATOM 990 O O . LEU A 1 119 ? -12.153 11.259 2.540 1.00 94.06 119 LEU A O 1
ATOM 994 N N . ALA A 1 120 ? -13.610 9.577 2.842 1.00 95.00 120 ALA A N 1
ATOM 995 C CA . ALA A 1 120 ? -12.659 8.493 2.622 1.00 95.00 120 ALA A CA 1
ATOM 996 C C . ALA A 1 120 ? -12.022 8.586 1.228 1.00 95.00 120 ALA A C 1
ATOM 998 O O . ALA A 1 120 ? -10.798 8.576 1.106 1.00 95.00 120 ALA A O 1
ATOM 999 N N . VAL A 1 121 ? -12.845 8.748 0.186 1.00 95.00 121 VAL A N 1
ATOM 1000 C CA . VAL A 1 121 ? -12.359 8.904 -1.193 1.00 95.00 121 VAL A CA 1
ATOM 1001 C C . VAL A 1 121 ? -11.492 10.157 -1.324 1.00 95.00 121 VAL A C 1
ATOM 1003 O O . VAL A 1 121 ? -10.405 10.093 -1.896 1.00 95.00 121 VAL A O 1
ATOM 1006 N N . LEU A 1 122 ? -11.928 11.284 -0.754 1.00 96.69 122 LEU A N 1
ATOM 1007 C CA . LEU A 1 122 ? -11.180 12.543 -0.811 1.00 96.69 122 LEU A CA 1
ATOM 1008 C C . LEU A 1 122 ? -9.816 12.453 -0.111 1.00 96.69 122 LEU A C 1
ATOM 1010 O O . LEU A 1 122 ? -8.833 12.950 -0.654 1.00 96.69 122 LEU A O 1
ATOM 1014 N N . ILE A 1 123 ? -9.726 11.789 1.047 1.00 97.50 123 ILE A N 1
ATOM 1015 C CA . ILE A 1 123 ? -8.454 11.579 1.758 1.00 97.50 123 ILE A CA 1
ATOM 1016 C C . ILE A 1 123 ? -7.479 10.763 0.910 1.00 97.50 123 ILE A C 1
ATOM 1018 O O . ILE A 1 123 ? -6.310 11.133 0.798 1.00 97.50 123 ILE A O 1
ATOM 1022 N N . ILE A 1 124 ? -7.946 9.689 0.269 1.00 97.81 124 ILE A N 1
ATOM 1023 C CA . ILE A 1 124 ? -7.087 8.893 -0.613 1.00 97.81 124 ILE A CA 1
ATOM 1024 C C . ILE A 1 124 ? -6.611 9.730 -1.797 1.00 97.81 124 ILE A C 1
ATOM 1026 O O . ILE A 1 124 ? -5.408 9.815 -2.037 1.00 97.81 124 ILE A O 1
ATOM 1030 N N . LEU A 1 125 ? -7.523 10.408 -2.497 1.00 97.31 125 LEU A N 1
ATOM 1031 C CA . LEU A 1 125 ? -7.164 11.264 -3.631 1.00 97.31 125 LEU A CA 1
ATOM 1032 C C . LEU A 1 125 ? -6.213 12.400 -3.237 1.00 97.31 125 LEU A C 1
ATOM 1034 O O . LEU A 1 125 ? -5.396 12.812 -4.054 1.00 97.31 125 LEU A O 1
ATOM 1038 N N . TYR A 1 126 ? -6.272 12.867 -1.991 1.00 98.12 126 TYR A N 1
ATOM 1039 C CA . TYR A 1 126 ? -5.329 13.834 -1.445 1.00 98.12 126 TYR A CA 1
ATOM 1040 C C . TYR A 1 126 ? -3.937 13.232 -1.175 1.00 98.12 126 TYR A C 1
ATOM 1042 O O . TYR A 1 126 ? -2.928 13.850 -1.506 1.00 98.12 126 TYR A O 1
ATOM 1050 N N . MET A 1 127 ? -3.845 12.023 -0.609 1.00 98.25 127 MET A N 1
ATOM 1051 C CA . MET A 1 127 ? -2.565 11.379 -0.260 1.00 98.25 127 MET A CA 1
ATOM 1052 C C . MET A 1 127 ? -1.789 10.857 -1.479 1.00 98.25 127 MET A C 1
ATOM 1054 O O . MET A 1 127 ? -0.555 10.790 -1.456 1.00 98.25 127 MET A O 1
ATOM 1058 N N . MET A 1 128 ? -2.502 10.454 -2.531 1.00 97.38 128 MET A N 1
ATOM 1059 C CA . MET A 1 128 ? -1.931 9.796 -3.710 1.00 97.38 128 MET A CA 1
ATOM 1060 C C . MET A 1 128 ? -0.932 10.677 -4.494 1.00 97.38 128 MET A C 1
ATOM 1062 O O . MET A 1 128 ? 0.167 10.191 -4.784 1.00 97.38 128 MET A O 1
ATOM 1066 N N . PRO A 1 129 ? -1.207 11.966 -4.793 1.00 97.19 129 PRO A N 1
ATOM 1067 C CA . PRO A 1 129 ? -0.247 12.851 -5.454 1.00 97.19 129 PRO A CA 1
ATOM 1068 C C . PRO A 1 129 ? 1.125 12.913 -4.775 1.00 97.19 129 PRO A C 1
ATOM 1070 O O . PRO A 1 129 ? 2.137 12.908 -5.470 1.00 97.19 129 PRO A O 1
ATOM 1073 N N . PHE A 1 130 ? 1.184 12.892 -3.441 1.00 96.38 130 PHE A N 1
ATOM 1074 C CA . PHE A 1 130 ? 2.446 12.946 -2.689 1.00 96.38 130 PHE A CA 1
ATOM 1075 C C . PHE A 1 130 ? 3.328 11.701 -2.879 1.00 96.38 130 PHE A C 1
ATOM 1077 O O . PHE A 1 130 ? 4.541 11.785 -2.718 1.00 96.38 130 PHE A O 1
ATOM 1084 N N . HIS A 1 131 ? 2.746 10.558 -3.256 1.00 95.69 131 HIS A N 1
ATOM 1085 C CA . HIS A 1 131 ? 3.492 9.315 -3.487 1.00 95.69 131 HIS A CA 1
ATOM 1086 C C . HIS A 1 131 ? 3.839 9.084 -4.959 1.00 95.69 131 HIS A C 1
ATOM 1088 O O . HIS A 1 131 ? 4.860 8.461 -5.255 1.00 95.69 131 HIS A O 1
ATOM 1094 N N . TYR A 1 132 ? 2.987 9.552 -5.876 1.00 95.75 132 TYR A N 1
ATOM 1095 C CA . TYR A 1 132 ? 3.051 9.150 -7.285 1.00 95.75 132 TYR A CA 1
ATOM 1096 C C . TYR A 1 132 ? 3.252 10.292 -8.281 1.00 95.75 132 TYR A C 1
ATOM 1098 O O . TYR A 1 132 ? 3.644 10.010 -9.409 1.00 95.75 132 TYR A O 1
ATOM 1106 N N . LEU A 1 133 ? 2.982 11.549 -7.914 1.00 94.69 133 LEU A N 1
ATOM 1107 C CA . LEU A 1 133 ? 3.045 12.687 -8.844 1.00 94.69 133 LEU A CA 1
ATOM 1108 C C . LEU A 1 133 ? 4.075 13.736 -8.421 1.00 94.69 133 LEU A C 1
ATOM 1110 O O . LEU A 1 133 ? 4.841 14.212 -9.248 1.00 94.69 133 LEU A O 1
ATOM 1114 N N . LEU A 1 134 ? 4.122 14.079 -7.133 1.00 88.81 134 LEU A N 1
ATOM 1115 C CA . LEU A 1 134 ? 5.001 15.118 -6.586 1.00 88.81 134 LEU A CA 1
ATOM 1116 C C . LEU A 1 134 ? 6.430 14.623 -6.310 1.00 88.81 134 LEU A C 1
ATOM 1118 O O . LEU A 1 134 ? 7.198 15.303 -5.626 1.00 88.81 134 LEU A O 1
ATOM 1122 N N . LEU A 1 135 ? 6.796 13.449 -6.832 1.00 72.44 135 LEU A N 1
ATOM 1123 C CA . LEU A 1 135 ? 8.160 12.939 -6.759 1.00 72.44 135 LEU A CA 1
ATOM 1124 C C . LEU A 1 135 ? 9.084 13.947 -7.454 1.00 72.44 135 LEU A C 1
ATOM 1126 O O . LEU A 1 135 ? 8.932 14.223 -8.635 1.00 72.44 135 LEU A O 1
ATOM 1130 N N . ARG A 1 136 ? 10.023 14.547 -6.716 1.00 67.50 136 ARG A N 1
ATOM 1131 C CA . ARG A 1 136 ? 10.966 15.531 -7.283 1.00 67.50 136 ARG A CA 1
ATOM 1132 C C . ARG A 1 136 ? 12.204 14.879 -7.895 1.00 67.50 136 ARG A C 1
ATOM 1134 O O . ARG A 1 136 ? 12.896 15.510 -8.687 1.00 67.50 136 ARG A O 1
ATOM 1141 N N . GLN A 1 137 ? 12.502 13.638 -7.512 1.00 70.00 137 GLN A N 1
ATOM 1142 C CA . GLN A 1 137 ? 13.672 12.890 -7.965 1.00 70.00 137 GLN A CA 1
ATOM 1143 C C . GLN A 1 137 ? 13.246 11.458 -8.292 1.00 70.00 137 GLN A C 1
ATOM 1145 O O . GLN A 1 137 ? 13.058 10.640 -7.399 1.00 70.00 137 GLN A O 1
ATOM 1150 N N . GLY A 1 138 ? 13.058 11.171 -9.581 1.00 71.19 138 GLY A N 1
ATOM 1151 C CA . GLY A 1 138 ? 12.679 9.840 -10.058 1.00 71.19 138 GLY A CA 1
ATOM 1152 C C . GLY A 1 138 ? 11.172 9.656 -10.198 1.00 71.19 138 GLY A C 1
ATOM 1153 O O . GLY A 1 138 ? 10.583 8.848 -9.482 1.00 71.19 138 GLY A O 1
ATOM 1154 N N . ASN A 1 139 ? 10.568 10.373 -11.153 1.00 86.75 139 ASN A N 1
ATOM 1155 C CA . ASN A 1 139 ? 9.189 10.171 -11.610 1.00 86.75 139 ASN A CA 1
ATOM 1156 C C . ASN A 1 139 ? 9.054 8.798 -12.276 1.00 86.75 139 ASN A C 1
ATOM 1158 O O . ASN A 1 139 ? 8.945 8.687 -13.492 1.00 86.75 139 ASN A O 1
ATOM 1162 N N . LEU A 1 140 ? 9.162 7.738 -11.493 1.00 92.56 140 LEU A N 1
ATOM 1163 C CA . LEU A 1 140 ? 9.069 6.371 -11.961 1.00 92.56 140 LEU A CA 1
ATOM 1164 C C . LEU A 1 140 ? 7.611 5.948 -11.933 1.00 92.56 140 LEU A C 1
ATOM 1166 O O . LEU A 1 140 ? 6.822 6.484 -11.171 1.00 92.56 140 LEU A O 1
ATOM 1170 N N . TRP A 1 141 ? 7.217 4.991 -12.748 1.00 92.94 141 TRP A N 1
ATOM 1171 C CA . TRP A 1 141 ? 5.959 4.280 -12.560 1.00 92.94 141 TRP A CA 1
ATOM 1172 C C . TRP A 1 141 ? 6.252 2.780 -12.563 1.00 92.94 141 TRP A C 1
ATOM 1174 O O . TRP A 1 141 ? 7.115 2.316 -13.313 1.00 92.94 141 TRP A O 1
ATOM 1184 N N . TYR A 1 142 ? 5.549 2.035 -11.705 1.00 95.44 142 TYR A N 1
ATOM 1185 C CA . TYR A 1 142 ? 5.623 0.583 -11.661 1.00 95.44 142 TYR A CA 1
ATOM 1186 C C . TYR A 1 142 ? 4.242 -0.050 -11.890 1.00 95.44 142 TYR A C 1
ATOM 1188 O O . TYR A 1 142 ? 3.257 0.408 -11.303 1.00 95.44 142 TYR A O 1
ATOM 1196 N N . PRO A 1 143 ? 4.148 -1.145 -12.670 1.00 95.94 143 PRO A N 1
ATOM 1197 C CA . PRO A 1 143 ? 2.875 -1.813 -12.966 1.00 95.94 143 PRO A CA 1
ATOM 1198 C C . PRO A 1 143 ? 2.089 -2.308 -11.741 1.00 95.94 143 PRO A C 1
ATOM 1200 O O . PRO A 1 143 ? 0.873 -2.450 -11.809 1.00 95.94 143 PRO A O 1
ATOM 1203 N N . TRP A 1 144 ? 2.769 -2.590 -10.626 1.00 97.12 144 TRP A N 1
ATOM 1204 C CA . TRP A 1 144 ? 2.190 -3.200 -9.420 1.00 97.12 144 TRP A CA 1
ATOM 1205 C C . TRP A 1 144 ? 1.796 -2.203 -8.322 1.00 97.12 144 TRP A C 1
ATOM 1207 O O . TRP A 1 144 ? 1.366 -2.626 -7.247 1.00 97.12 144 TRP A O 1
ATOM 1217 N N . ASP A 1 145 ? 1.974 -0.895 -8.522 1.00 97.00 145 ASP A N 1
ATOM 1218 C CA . ASP A 1 145 ? 1.762 0.085 -7.449 1.00 97.00 145 ASP A CA 1
ATOM 1219 C C . ASP A 1 145 ? 0.302 0.106 -6.969 1.00 97.00 145 ASP A C 1
ATOM 1221 O O . ASP A 1 145 ? 0.034 -0.076 -5.780 1.00 97.00 145 ASP A O 1
ATOM 1225 N N . MET A 1 146 ? -0.654 0.249 -7.893 1.00 97.94 146 MET A N 1
ATOM 1226 C CA . MET A 1 146 ? -2.078 0.342 -7.541 1.00 97.94 146 MET A CA 1
ATOM 1227 C C . MET A 1 146 ? -2.642 -0.995 -7.051 1.00 97.94 146 MET A C 1
ATOM 1229 O O . MET A 1 146 ? -3.439 -1.028 -6.113 1.00 97.94 146 MET A O 1
ATOM 1233 N N . SER A 1 147 ? -2.187 -2.116 -7.622 1.00 98.50 147 SER A N 1
ATOM 1234 C CA . SER A 1 147 ? -2.571 -3.447 -7.137 1.00 98.50 147 SER A CA 1
ATOM 1235 C C . SER A 1 147 ? -2.038 -3.717 -5.732 1.00 98.50 147 SER A C 1
ATOM 1237 O O . SER A 1 147 ? -2.721 -4.366 -4.943 1.00 98.50 147 SER A O 1
ATOM 1239 N N . THR A 1 148 ? -0.865 -3.176 -5.377 1.00 98.31 148 THR A N 1
ATOM 1240 C CA . THR A 1 148 ? -0.325 -3.282 -4.014 1.00 98.31 148 THR A CA 1
ATOM 1241 C C . THR A 1 148 ? -1.268 -2.606 -3.025 1.00 98.31 148 THR A C 1
ATOM 1243 O O . THR A 1 148 ? -1.647 -3.230 -2.037 1.00 98.31 148 THR A O 1
ATOM 1246 N N . LEU A 1 149 ? -1.691 -1.369 -3.303 1.00 98.44 149 LEU A N 1
ATOM 1247 C CA . LEU A 1 149 ? -2.621 -0.628 -2.446 1.00 98.44 149 LEU A CA 1
ATOM 1248 C C . LEU A 1 149 ? -3.943 -1.371 -2.252 1.00 98.44 149 LEU A C 1
ATOM 1250 O O . LEU A 1 149 ? -4.410 -1.530 -1.121 1.00 98.44 149 LEU A O 1
ATOM 1254 N N . PHE A 1 150 ? -4.520 -1.874 -3.344 1.00 98.75 150 PHE A N 1
ATOM 1255 C CA . PHE A 1 150 ? -5.750 -2.655 -3.305 1.00 98.75 150 PHE A CA 1
ATOM 1256 C C . PHE A 1 150 ? -5.602 -3.929 -2.464 1.00 98.75 150 PHE A C 1
ATOM 1258 O O . PHE A 1 150 ? -6.358 -4.130 -1.514 1.00 98.75 150 PHE A O 1
ATOM 1265 N N . LEU A 1 151 ? -4.611 -4.774 -2.771 1.00 98.75 151 LEU A N 1
ATOM 1266 C CA . LEU A 1 151 ? -4.417 -6.063 -2.099 1.00 98.75 151 LEU A CA 1
ATOM 1267 C C . LEU A 1 151 ? -4.042 -5.891 -0.624 1.00 98.75 151 LEU A C 1
ATOM 1269 O O . LEU A 1 151 ? -4.526 -6.644 0.220 1.00 98.75 151 LEU A O 1
ATOM 1273 N N . PHE A 1 152 ? -3.237 -4.877 -0.293 1.00 98.75 152 PHE A N 1
ATOM 1274 C CA . PHE A 1 152 ? -2.904 -4.555 1.093 1.00 98.75 152 PHE A CA 1
ATOM 1275 C C . PHE A 1 152 ? -4.151 -4.112 1.869 1.00 98.75 152 PHE A C 1
ATOM 1277 O O . PHE A 1 152 ? -4.391 -4.593 2.974 1.00 98.75 152 PHE A O 1
ATOM 1284 N N . THR A 1 153 ? -5.004 -3.278 1.264 1.00 98.75 153 THR A N 1
ATOM 1285 C CA . THR A 1 153 ? -6.275 -2.834 1.867 1.00 98.75 153 THR A CA 1
ATOM 1286 C C . THR A 1 153 ? -7.247 -3.992 2.068 1.00 98.75 153 THR A C 1
ATOM 1288 O O . THR A 1 153 ? -7.832 -4.121 3.142 1.00 98.75 153 THR A O 1
ATOM 1291 N N . LEU A 1 154 ? -7.378 -4.890 1.087 1.00 98.75 154 LEU A N 1
ATOM 1292 C CA . LEU A 1 154 ? -8.145 -6.125 1.264 1.00 98.75 154 LEU A CA 1
ATOM 1293 C C . LEU A 1 154 ? -7.575 -6.991 2.397 1.00 98.75 154 LEU A C 1
ATOM 1295 O O . LEU A 1 154 ? -8.341 -7.605 3.138 1.00 98.75 154 LEU A O 1
ATOM 1299 N N . GLY A 1 155 ? -6.248 -7.021 2.557 1.00 98.69 155 GLY A N 1
ATOM 1300 C CA . GLY A 1 155 ? -5.574 -7.715 3.652 1.00 98.69 155 GLY A CA 1
ATOM 1301 C C . GLY A 1 155 ? -5.985 -7.151 5.008 1.00 98.69 155 GLY A C 1
ATOM 1302 O O . GLY A 1 155 ? -6.366 -7.909 5.897 1.00 98.69 155 GLY A O 1
ATOM 1303 N N . LEU A 1 156 ? -5.999 -5.822 5.136 1.00 98.56 156 LEU A N 1
ATOM 1304 C CA . LEU A 1 156 ? -6.472 -5.121 6.333 1.00 98.56 156 LEU A CA 1
ATOM 1305 C C . LEU A 1 156 ? -7.951 -5.401 6.619 1.00 98.56 156 LEU A C 1
ATOM 1307 O O . LEU A 1 156 ? -8.300 -5.670 7.765 1.00 98.56 156 LEU A O 1
ATOM 1311 N N . ILE A 1 157 ? -8.809 -5.403 5.593 1.00 98.25 157 ILE A N 1
ATOM 1312 C CA . ILE A 1 157 ? -10.234 -5.743 5.728 1.00 98.25 157 ILE A CA 1
ATOM 1313 C C . ILE A 1 157 ? -10.407 -7.189 6.208 1.00 98.25 157 ILE A C 1
ATOM 1315 O O . ILE A 1 157 ? -11.181 -7.444 7.129 1.00 98.25 157 ILE A O 1
ATOM 1319 N N . ALA A 1 158 ? -9.692 -8.143 5.606 1.00 98.31 158 ALA A N 1
ATOM 1320 C CA . ALA A 1 158 ? -9.778 -9.552 5.978 1.00 98.31 158 ALA A CA 1
ATOM 1321 C C . ALA A 1 158 ? -9.286 -9.796 7.413 1.00 98.31 158 ALA A C 1
ATOM 1323 O O . ALA A 1 158 ? -9.906 -10.581 8.131 1.00 98.31 158 ALA A O 1
ATOM 1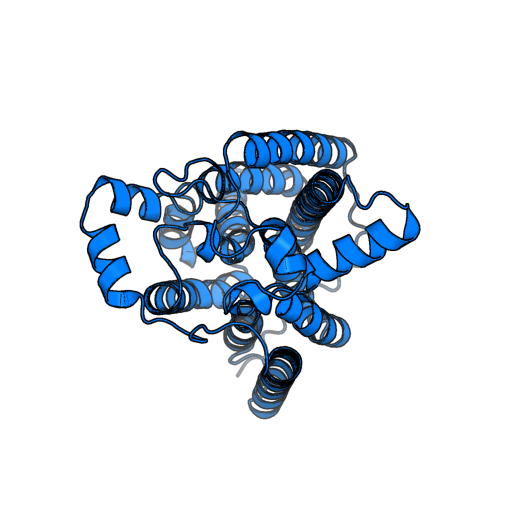324 N N . LEU A 1 159 ? -8.222 -9.099 7.834 1.00 97.81 159 LEU A N 1
ATOM 1325 C CA . LEU A 1 159 ? -7.737 -9.098 9.217 1.00 97.81 159 LEU A CA 1
ATOM 1326 C C . LEU A 1 159 ? -8.767 -8.501 10.177 1.00 97.81 159 LEU A C 1
ATOM 1328 O O . LEU A 1 159 ? -9.086 -9.124 11.183 1.00 97.81 159 LEU A O 1
ATOM 1332 N N . TYR A 1 160 ? -9.316 -7.329 9.852 1.00 97.25 160 TYR A N 1
ATOM 1333 C CA . TYR A 1 160 ? -10.311 -6.640 10.677 1.00 97.25 160 TYR A CA 1
ATOM 1334 C C . TYR A 1 160 ? -11.571 -7.485 10.897 1.00 97.25 160 TYR A C 1
ATOM 1336 O O . TYR A 1 160 ? -12.119 -7.518 11.992 1.00 97.25 160 TYR A O 1
ATOM 1344 N N . GLN A 1 161 ? -12.010 -8.203 9.862 1.00 95.94 161 GLN A N 1
ATOM 1345 C CA . GLN A 1 161 ? -13.176 -9.087 9.918 1.00 95.94 161 GLN A CA 1
ATOM 1346 C C . GLN A 1 161 ? -12.855 -10.498 10.435 1.00 95.94 161 GLN A C 1
ATOM 1348 O O . GLN A 1 161 ? -13.739 -11.354 10.416 1.00 95.94 161 GLN A O 1
ATOM 1353 N N . GLU A 1 162 ? -11.604 -10.772 10.823 1.00 96.50 162 GLU A N 1
ATOM 1354 C CA . GLU A 1 162 ? -11.136 -12.089 11.282 1.00 96.50 162 GLU A CA 1
ATOM 1355 C C . GLU A 1 162 ? -11.430 -13.224 10.270 1.00 96.50 162 GLU A C 1
ATOM 1357 O O . GLU A 1 162 ? -11.618 -14.394 10.614 1.00 96.50 162 GLU A O 1
ATOM 1362 N N . LYS A 1 163 ? -11.467 -12.899 8.969 1.00 97.00 163 LYS A N 1
ATOM 1363 C CA . LYS A 1 163 ? -11.767 -13.843 7.879 1.00 97.00 163 LYS A CA 1
ATOM 1364 C C . LYS A 1 163 ? -10.508 -14.582 7.432 1.00 97.00 163 LYS A C 1
ATOM 1366 O O . LYS A 1 163 ? -10.046 -14.429 6.302 1.00 97.00 163 LYS A O 1
ATOM 1371 N N . TRP A 1 164 ? -9.972 -15.446 8.294 1.00 97.25 164 TRP A N 1
ATOM 1372 C CA . TRP A 1 164 ? -8.692 -16.145 8.076 1.00 97.25 164 TRP A CA 1
ATOM 1373 C C . TRP A 1 164 ? -8.619 -16.933 6.762 1.00 97.25 164 TRP A C 1
ATOM 1375 O O . TRP A 1 164 ? -7.596 -16.916 6.080 1.00 97.25 164 TRP A O 1
ATOM 1385 N N . ARG A 1 165 ? -9.729 -17.578 6.367 1.00 97.44 165 ARG A N 1
ATOM 1386 C CA . ARG A 1 165 ? -9.827 -18.327 5.101 1.00 97.44 165 ARG A CA 1
ATOM 1387 C C . ARG A 1 165 ? -9.627 -17.446 3.868 1.00 97.44 165 ARG A C 1
ATOM 1389 O O . ARG A 1 165 ? -9.151 -17.944 2.860 1.00 97.44 165 ARG A O 1
ATOM 1396 N N . LEU A 1 166 ? -9.992 -16.167 3.950 1.00 97.19 166 LEU A N 1
ATOM 1397 C CA . LEU A 1 166 ? -9.753 -15.188 2.892 1.00 97.19 166 LEU A CA 1
ATOM 1398 C C . LEU A 1 166 ? -8.366 -14.555 3.033 1.00 97.19 166 LEU A C 1
ATOM 1400 O O . LEU A 1 166 ? -7.686 -14.343 2.034 1.00 97.19 166 LEU A O 1
ATOM 1404 N N . PHE A 1 167 ? -7.936 -14.291 4.270 1.00 98.56 167 PHE A N 1
ATOM 1405 C CA . PHE A 1 167 ? -6.660 -13.646 4.561 1.00 98.56 167 PHE A CA 1
ATOM 1406 C C . PHE A 1 167 ? -5.458 -14.416 3.997 1.00 98.56 167 PHE A C 1
ATOM 1408 O O . PHE A 1 167 ? -4.615 -13.806 3.349 1.00 98.56 167 PHE A O 1
ATOM 1415 N N . TYR A 1 168 ? -5.368 -15.738 4.190 1.00 98.62 168 TYR A N 1
ATOM 1416 C CA . TYR A 1 168 ? -4.182 -16.492 3.754 1.00 98.62 168 TYR A CA 1
ATOM 1417 C C . TYR A 1 168 ? -4.011 -16.590 2.230 1.00 98.62 168 TYR A C 1
ATOM 1419 O O . TYR A 1 168 ? -2.915 -16.284 1.753 1.00 98.62 168 TYR A O 1
ATOM 1427 N N . PRO A 1 169 ? -5.041 -16.948 1.433 1.00 98.62 169 PRO A N 1
ATOM 1428 C CA . PRO A 1 169 ? -4.931 -16.893 -0.024 1.00 98.62 169 PRO A CA 1
ATOM 1429 C C . PRO A 1 169 ? -4.634 -15.480 -0.527 1.00 98.62 169 PRO A C 1
ATOM 1431 O O . PRO A 1 169 ? -3.812 -15.302 -1.422 1.00 98.62 169 PRO A O 1
ATOM 1434 N N . LEU A 1 170 ? -5.249 -14.464 0.085 1.00 98.56 170 LEU A N 1
ATOM 1435 C CA . LEU A 1 170 ? -4.991 -13.076 -0.271 1.00 98.56 170 LEU A CA 1
ATOM 1436 C C . LEU A 1 170 ? -3.545 -12.665 0.029 1.00 98.56 170 LEU A C 1
ATOM 1438 O O . LEU A 1 170 ? -2.929 -12.013 -0.806 1.00 98.56 170 LEU A O 1
ATOM 1442 N N . LEU A 1 171 ? -2.983 -13.077 1.169 1.00 98.75 171 LEU A N 1
ATOM 1443 C CA . LEU A 1 171 ? -1.578 -12.850 1.506 1.00 98.75 171 LEU A CA 1
ATOM 1444 C C . LEU A 1 171 ? -0.655 -13.488 0.461 1.00 98.75 171 LEU A C 1
ATOM 1446 O O . LEU A 1 171 ? 0.305 -12.848 0.036 1.00 98.75 171 LEU A O 1
ATOM 1450 N N . ALA A 1 172 ? -0.960 -14.705 0.001 1.00 98.69 172 ALA A N 1
ATOM 1451 C CA . ALA A 1 172 ? -0.195 -15.368 -1.054 1.00 98.69 172 ALA A CA 1
ATOM 1452 C C . ALA A 1 172 ? -0.231 -14.571 -2.373 1.00 98.69 172 ALA A C 1
ATOM 1454 O O . ALA A 1 172 ? 0.820 -14.257 -2.933 1.00 98.69 172 ALA A O 1
ATOM 1455 N N . VAL A 1 173 ? -1.426 -14.172 -2.827 1.00 98.62 173 VAL A N 1
ATOM 1456 C CA . VAL A 1 173 ? -1.611 -13.360 -4.046 1.00 98.62 173 VAL A CA 1
ATOM 1457 C C . VAL A 1 173 ? -0.929 -11.997 -3.918 1.00 98.62 173 VAL A C 1
ATOM 1459 O O . VAL A 1 173 ? -0.242 -11.553 -4.836 1.00 98.62 173 VAL A O 1
ATOM 1462 N N . ALA A 1 174 ? -1.054 -11.342 -2.766 1.00 98.50 174 ALA A N 1
ATOM 1463 C CA . ALA A 1 174 ? -0.391 -10.076 -2.491 1.00 98.50 174 ALA A CA 1
ATOM 1464 C C . ALA A 1 174 ? 1.140 -10.232 -2.492 1.00 98.50 174 ALA A C 1
ATOM 1466 O O . ALA A 1 174 ? 1.839 -9.360 -3.004 1.00 98.50 174 ALA A O 1
ATOM 1467 N N . THR A 1 175 ? 1.669 -11.360 -2.009 1.00 98.56 175 THR A N 1
ATOM 1468 C CA . THR A 1 175 ? 3.114 -11.651 -2.017 1.00 98.56 175 THR A CA 1
ATOM 1469 C C . THR A 1 175 ? 3.666 -11.823 -3.435 1.00 98.56 175 THR A C 1
ATOM 1471 O O . THR A 1 175 ? 4.788 -11.389 -3.696 1.00 98.56 175 THR A O 1
ATOM 1474 N N . LEU A 1 176 ? 2.880 -12.373 -4.373 1.00 98.38 176 LEU A N 1
ATOM 1475 C CA . LEU A 1 176 ? 3.231 -12.401 -5.806 1.00 98.38 176 LEU A CA 1
ATOM 1476 C C . LEU A 1 176 ? 3.321 -10.993 -6.419 1.00 98.38 176 LEU A C 1
ATOM 1478 O O . LEU A 1 176 ? 3.961 -10.807 -7.455 1.00 98.38 176 LEU A O 1
ATOM 1482 N N . ASN A 1 177 ? 2.663 -10.008 -5.804 1.00 98.12 177 ASN A N 1
ATOM 1483 C CA . ASN A 1 177 ? 2.693 -8.617 -6.236 1.00 98.12 177 ASN A CA 1
ATOM 1484 C C . ASN A 1 177 ? 3.844 -7.836 -5.592 1.00 98.12 177 ASN A C 1
ATOM 1486 O O . ASN A 1 177 ? 4.555 -7.109 -6.283 1.00 98.12 177 ASN A O 1
ATOM 1490 N N . LYS A 1 178 ? 4.025 -7.968 -4.270 1.00 97.31 178 LYS A N 1
ATOM 1491 C CA . LYS A 1 178 ? 5.069 -7.265 -3.517 1.00 97.31 178 LYS A CA 1
ATOM 1492 C C . LYS A 1 178 ? 5.456 -8.011 -2.238 1.00 97.31 178 LYS A C 1
ATOM 1494 O O . LYS A 1 178 ? 4.615 -8.463 -1.463 1.00 97.31 178 LYS A O 1
ATOM 1499 N N . GLU A 1 179 ? 6.756 -8.092 -1.981 1.00 96.94 179 GLU A N 1
ATOM 1500 C CA . GLU A 1 179 ? 7.356 -8.801 -0.847 1.00 96.94 179 GLU A CA 1
ATOM 1501 C C . GLU A 1 179 ? 7.055 -8.168 0.522 1.00 96.94 179 GLU A C 1
ATOM 1503 O O . GLU A 1 179 ? 7.002 -8.871 1.527 1.00 96.94 179 GLU A O 1
ATOM 1508 N N . THR A 1 180 ? 6.794 -6.864 0.563 1.00 97.31 180 THR A N 1
ATOM 1509 C CA . THR A 1 180 ? 6.453 -6.075 1.763 1.00 97.31 180 THR A CA 1
ATOM 1510 C C . THR A 1 180 ? 5.083 -6.413 2.351 1.00 97.31 180 THR A C 1
ATOM 1512 O O . THR A 1 180 ? 4.721 -5.949 3.428 1.00 97.31 180 THR A O 1
ATOM 1515 N N . THR A 1 181 ? 4.309 -7.277 1.703 1.00 98.00 181 THR A N 1
ATOM 1516 C CA . THR A 1 181 ? 3.049 -7.800 2.251 1.00 98.00 181 THR A CA 1
ATOM 1517 C C . THR A 1 181 ? 3.242 -8.606 3.535 1.00 98.00 181 THR A C 1
ATOM 1519 O O . THR A 1 181 ? 2.287 -8.769 4.292 1.00 98.00 181 THR A O 1
ATOM 1522 N N . CYS A 1 182 ? 4.480 -9.002 3.866 1.00 98.19 182 CYS A N 1
ATOM 1523 C CA . CYS A 1 182 ? 4.837 -9.528 5.184 1.00 98.19 182 CYS A CA 1
ATOM 1524 C C . CYS A 1 182 ? 4.451 -8.587 6.340 1.00 98.19 182 CYS A C 1
ATOM 1526 O O . CYS A 1 182 ? 4.162 -9.062 7.437 1.00 98.19 182 CYS A O 1
ATOM 1528 N N . PHE A 1 183 ? 4.347 -7.273 6.106 1.00 98.56 183 PHE A N 1
ATOM 1529 C CA . PHE A 1 183 ? 3.878 -6.328 7.121 1.00 98.56 183 PHE A CA 1
ATOM 1530 C C . PHE A 1 183 ? 2.419 -6.561 7.542 1.00 98.56 183 PHE A C 1
ATOM 1532 O O . PHE A 1 183 ? 2.067 -6.199 8.659 1.00 98.56 183 PHE A O 1
ATOM 1539 N N . LEU A 1 184 ? 1.586 -7.244 6.744 1.00 98.69 184 LEU A N 1
ATOM 1540 C CA . LEU A 1 184 ? 0.256 -7.686 7.194 1.00 98.69 184 LEU A CA 1
ATOM 1541 C C . LEU A 1 184 ? 0.344 -8.705 8.344 1.00 98.69 184 LEU A C 1
ATOM 1543 O O . LEU A 1 184 ? -0.516 -8.713 9.222 1.00 98.69 184 LEU A O 1
ATOM 1547 N N . ILE A 1 185 ? 1.394 -9.533 8.378 1.00 98.69 185 ILE A N 1
ATOM 1548 C CA . ILE A 1 185 ? 1.651 -10.479 9.478 1.00 98.69 185 ILE A CA 1
ATOM 1549 C C . ILE A 1 185 ? 2.030 -9.706 10.747 1.00 98.69 185 ILE A C 1
ATOM 1551 O O . ILE A 1 185 ? 1.585 -10.047 11.843 1.00 98.69 185 ILE A O 1
ATOM 1555 N N . LEU A 1 186 ? 2.813 -8.633 10.602 1.00 98.56 186 LEU A N 1
ATOM 1556 C CA . LEU A 1 186 ? 3.181 -7.767 11.721 1.00 98.56 186 LEU A CA 1
ATOM 1557 C C . LEU A 1 186 ? 1.973 -6.981 12.256 1.00 98.56 186 LEU A C 1
ATOM 1559 O O . LEU A 1 186 ? 1.795 -6.889 13.469 1.00 98.56 186 LEU A O 1
ATOM 1563 N N . ILE A 1 187 ? 1.096 -6.496 11.370 1.00 98.69 187 ILE A N 1
ATOM 1564 C CA . ILE A 1 187 ? -0.181 -5.878 11.757 1.00 98.69 187 ILE A CA 1
ATOM 1565 C C . ILE A 1 187 ? -1.039 -6.876 12.532 1.00 98.69 187 ILE A C 1
ATOM 1567 O O . ILE A 1 187 ? -1.522 -6.539 13.610 1.00 98.69 187 ILE A O 1
ATOM 1571 N N . PHE A 1 188 ? -1.184 -8.109 12.033 1.00 98.50 188 PHE A N 1
ATOM 1572 C CA . PHE A 1 188 ? -1.882 -9.174 12.755 1.00 98.50 188 PHE A CA 1
ATOM 1573 C C . PHE A 1 188 ? -1.310 -9.360 14.167 1.00 98.50 188 PHE A C 1
ATOM 1575 O O . PHE A 1 188 ? -2.066 -9.357 15.137 1.00 98.50 188 PHE A O 1
ATOM 1582 N N . PHE A 1 189 ? 0.017 -9.465 14.292 1.00 98.50 189 PHE A N 1
ATOM 1583 C CA . PHE A 1 189 ? 0.680 -9.623 15.585 1.00 98.50 189 PHE A CA 1
ATOM 1584 C C . PHE A 1 189 ? 0.321 -8.486 16.551 1.00 98.50 189 PHE A C 1
ATOM 1586 O O . PHE A 1 189 ? -0.124 -8.757 17.664 1.00 98.50 189 PHE A O 1
ATOM 1593 N N . TYR A 1 190 ? 0.444 -7.223 16.129 1.00 98.44 190 TYR A N 1
ATOM 1594 C CA . TYR A 1 190 ? 0.124 -6.082 16.993 1.00 98.44 190 TYR A CA 1
ATOM 1595 C C . TYR A 1 190 ? -1.354 -5.977 17.349 1.00 98.44 190 TYR A C 1
ATOM 1597 O O . TYR A 1 190 ? -1.688 -5.617 18.476 1.00 98.44 190 TYR A O 1
ATOM 1605 N N . VAL A 1 191 ? -2.249 -6.270 16.409 1.00 97.75 191 VAL A N 1
ATOM 1606 C CA . VAL A 1 191 ? -3.692 -6.214 16.654 1.00 97.75 191 VAL A CA 1
ATOM 1607 C C . VAL A 1 191 ? -4.106 -7.295 17.656 1.00 97.75 191 VAL A C 1
ATOM 1609 O O . VAL A 1 191 ? -4.832 -6.997 18.612 1.00 97.75 191 VAL A O 1
ATOM 1612 N N . GLU A 1 192 ? -3.605 -8.521 17.488 1.00 96.94 192 GLU A N 1
ATOM 1613 C CA . GLU A 1 192 ? -4.037 -9.692 18.257 1.00 96.94 192 GLU A CA 1
ATOM 1614 C C . GLU A 1 192 ? -3.245 -9.952 19.543 1.00 96.94 192 GLU A C 1
ATOM 1616 O O . GLU A 1 192 ? -3.665 -10.778 20.364 1.00 96.94 192 GLU A O 1
ATOM 1621 N N . ILE A 1 193 ? -2.144 -9.230 19.785 1.00 96.38 193 ILE A N 1
ATOM 1622 C CA . ILE A 1 193 ? -1.386 -9.373 21.030 1.00 96.38 193 ILE A CA 1
ATOM 1623 C C . ILE A 1 193 ? -2.280 -9.078 22.246 1.00 96.38 193 ILE A C 1
ATOM 1625 O O . ILE A 1 193 ? -2.966 -8.053 22.345 1.00 96.38 193 ILE A O 1
ATOM 1629 N N . GLY A 1 194 ? -2.332 -10.041 23.167 1.00 94.06 194 GLY A N 1
ATOM 1630 C CA . GLY A 1 194 ? -3.197 -10.006 24.348 1.00 94.06 194 GLY A CA 1
ATOM 1631 C C . GLY A 1 194 ? -4.684 -10.298 24.092 1.00 94.06 194 GLY A C 1
ATOM 1632 O O . GLY A 1 194 ? -5.420 -10.445 25.065 1.00 94.06 194 GLY A O 1
ATOM 1633 N N . ARG A 1 195 ? -5.139 -10.408 22.832 1.00 93.69 195 ARG A N 1
ATOM 1634 C CA . ARG A 1 195 ? -6.503 -10.858 22.487 1.00 93.69 195 ARG A CA 1
ATOM 1635 C C . ARG A 1 195 ? -6.573 -12.373 22.349 1.00 93.69 195 ARG A C 1
ATOM 1637 O O . ARG A 1 195 ? -7.437 -13.012 22.948 1.00 93.69 195 ARG A O 1
ATOM 1644 N N . LEU A 1 196 ? -5.664 -12.933 21.554 1.00 95.44 196 LEU A N 1
ATOM 1645 C CA . LEU A 1 196 ? -5.544 -14.371 21.349 1.00 95.44 196 LEU A CA 1
ATOM 1646 C C . LEU A 1 196 ? -4.648 -14.992 22.417 1.00 95.44 196 LEU A C 1
ATOM 1648 O O . LEU A 1 196 ? -3.758 -14.346 22.974 1.00 95.44 196 LEU A O 1
ATOM 1652 N N . ASN A 1 197 ? -4.852 -16.284 22.683 1.00 97.06 197 ASN A N 1
ATOM 1653 C CA . ASN A 1 197 ? -3.862 -17.027 23.453 1.00 97.06 197 ASN A CA 1
ATOM 1654 C C . ASN A 1 197 ? -2.567 -17.175 22.631 1.00 97.06 197 ASN A C 1
ATOM 1656 O O . ASN A 1 197 ? -2.585 -17.147 21.398 1.00 97.06 197 ASN A O 1
ATOM 1660 N N . TRP A 1 198 ? -1.431 -17.347 23.311 1.00 96.88 198 TRP A N 1
ATOM 1661 C CA . TRP A 1 198 ? -0.128 -17.365 22.640 1.00 96.88 198 TRP A CA 1
ATOM 1662 C C . TRP A 1 198 ? -0.015 -18.477 21.584 1.00 96.88 198 TRP A C 1
ATOM 1664 O O . TRP A 1 198 ? 0.637 -18.270 20.566 1.00 96.88 198 TRP A O 1
ATOM 1674 N N . LYS A 1 199 ? -0.680 -19.628 21.784 1.00 97.88 199 LYS A N 1
ATOM 1675 C CA . LYS A 1 199 ? -0.671 -20.756 20.837 1.00 97.88 199 LYS A CA 1
ATOM 1676 C C . LYS A 1 199 ? -1.374 -20.394 19.529 1.00 97.88 199 LYS A C 1
ATOM 1678 O O . LYS A 1 199 ? -0.840 -20.659 18.459 1.00 97.88 199 LYS A O 1
ATOM 1683 N N . GLN A 1 200 ? -2.546 -19.766 19.611 1.00 97.25 200 GLN A N 1
ATOM 1684 C CA . GLN A 1 200 ? -3.298 -19.277 18.455 1.00 97.25 200 GLN A CA 1
ATOM 1685 C C . GLN A 1 200 ? -2.522 -18.182 17.729 1.00 97.25 200 GLN A C 1
ATOM 1687 O O . GLN A 1 200 ? -2.377 -18.244 16.512 1.00 97.25 200 GLN A O 1
ATOM 1692 N N . MET A 1 201 ? -1.970 -17.218 18.471 1.00 97.25 201 MET A N 1
ATOM 1693 C CA . MET A 1 201 ? -1.140 -16.163 17.891 1.00 97.25 201 MET A CA 1
ATOM 1694 C C . MET A 1 201 ? 0.073 -16.753 17.159 1.00 97.25 201 MET A C 1
ATOM 1696 O O . MET A 1 201 ? 0.294 -16.434 15.993 1.00 97.25 201 MET A O 1
ATOM 1700 N N . ALA A 1 202 ? 0.808 -17.667 17.803 1.00 98.00 202 ALA A N 1
ATOM 1701 C CA . ALA A 1 202 ? 1.954 -18.349 17.209 1.00 98.00 202 ALA A CA 1
ATOM 1702 C C . ALA A 1 202 ? 1.561 -19.145 15.959 1.00 98.00 202 ALA A C 1
ATOM 1704 O O . ALA A 1 202 ? 2.252 -19.049 14.953 1.00 98.00 202 ALA A O 1
ATOM 1705 N N . MET A 1 203 ? 0.436 -19.867 15.990 1.00 98.31 203 MET A N 1
ATOM 1706 C CA . MET A 1 203 ? -0.099 -20.598 14.838 1.00 98.31 203 MET A CA 1
ATOM 1707 C C . MET A 1 203 ? -0.425 -19.666 13.665 1.00 98.31 203 MET A C 1
ATOM 1709 O O . MET A 1 203 ? -0.072 -19.964 12.527 1.00 98.31 203 MET A O 1
ATOM 1713 N N . HIS A 1 204 ? -1.091 -18.536 13.905 1.00 98.12 204 HIS A N 1
ATOM 1714 C CA . HIS A 1 204 ? -1.447 -17.615 12.827 1.00 98.12 204 HIS A CA 1
ATOM 1715 C C . HIS A 1 204 ? -0.221 -16.895 12.249 1.00 98.12 204 HIS A C 1
ATOM 1717 O O . HIS A 1 204 ? -0.113 -16.792 11.024 1.00 98.12 204 HIS A O 1
ATOM 1723 N N . VAL A 1 205 ? 0.715 -16.453 13.100 1.00 98.38 205 VAL A N 1
ATOM 1724 C CA . VAL A 1 205 ? 1.982 -15.833 12.675 1.00 98.38 205 VAL A CA 1
ATOM 1725 C C . VAL A 1 205 ? 2.843 -16.833 11.907 1.00 98.38 205 VAL A C 1
ATOM 1727 O O . VAL A 1 205 ? 3.365 -16.487 10.846 1.00 98.38 205 VAL A O 1
ATOM 1730 N N . SER A 1 206 ? 2.957 -18.077 12.385 1.00 98.38 206 SER A N 1
ATOM 1731 C CA . SER A 1 2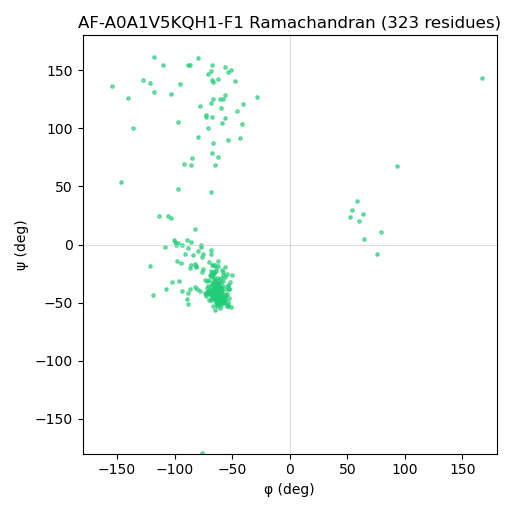06 ? 3.730 -19.119 11.703 1.00 98.38 206 SER A CA 1
ATOM 1732 C C . SER A 1 206 ? 3.095 -19.496 10.370 1.00 98.38 206 SER A C 1
ATOM 1734 O O . SER A 1 206 ? 3.804 -19.577 9.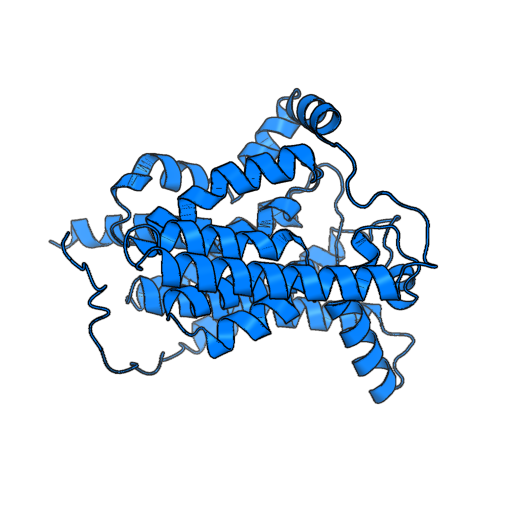374 1.00 98.38 206 SER A O 1
ATOM 1736 N N . THR A 1 207 ? 1.766 -19.621 10.308 1.00 98.50 207 THR A N 1
ATOM 1737 C CA . THR A 1 207 ? 1.037 -19.894 9.060 1.00 98.50 207 THR A CA 1
ATOM 1738 C C . THR A 1 207 ? 1.216 -18.755 8.057 1.00 98.50 207 THR A C 1
ATOM 1740 O O . THR A 1 207 ? 1.552 -19.005 6.903 1.00 98.50 207 THR A O 1
ATOM 1743 N N . GLY A 1 208 ? 1.051 -17.497 8.482 1.00 98.44 208 GLY A N 1
ATOM 1744 C CA . GLY A 1 208 ? 1.258 -16.334 7.614 1.00 98.44 208 GLY A CA 1
ATOM 1745 C C . GLY A 1 208 ? 2.692 -16.254 7.087 1.00 98.44 208 GLY A C 1
ATOM 1746 O O . GLY A 1 208 ? 2.908 -16.062 5.892 1.00 98.44 208 GLY A O 1
ATOM 1747 N N . THR A 1 209 ? 3.670 -16.482 7.966 1.00 98.62 209 THR A N 1
ATOM 1748 C CA . THR A 1 209 ? 5.095 -16.519 7.606 1.00 98.62 209 THR A CA 1
ATOM 1749 C C . THR A 1 209 ? 5.398 -17.657 6.639 1.00 98.62 209 THR A C 1
ATOM 1751 O O . THR A 1 209 ? 6.100 -17.444 5.657 1.00 98.62 209 THR A O 1
ATOM 1754 N N . ALA A 1 210 ? 4.842 -18.848 6.872 1.00 98.56 210 ALA A N 1
ATOM 1755 C CA . ALA A 1 210 ? 5.017 -20.004 6.003 1.00 98.56 210 ALA A CA 1
ATOM 1756 C C . ALA A 1 210 ? 4.429 -19.759 4.608 1.00 98.56 210 ALA A C 1
ATOM 1758 O O . ALA A 1 210 ? 5.091 -20.058 3.621 1.00 98.56 210 ALA A O 1
ATOM 1759 N N . VAL A 1 211 ? 3.236 -19.158 4.511 1.00 98.69 211 VAL A N 1
ATOM 1760 C CA . VAL A 1 211 ? 2.629 -18.773 3.225 1.00 98.69 211 VAL A CA 1
ATOM 1761 C C . VAL A 1 211 ? 3.521 -17.780 2.478 1.00 98.69 211 VAL A C 1
ATOM 1763 O O . VAL A 1 211 ? 3.831 -17.991 1.307 1.00 98.69 211 VAL A O 1
ATOM 1766 N N . TRP A 1 212 ? 3.976 -16.722 3.154 1.00 98.56 212 TRP A N 1
ATOM 1767 C CA . TRP A 1 212 ? 4.853 -15.718 2.552 1.00 98.56 212 TRP A CA 1
ATOM 1768 C C . TRP A 1 212 ? 6.188 -16.324 2.087 1.00 98.56 212 TRP A C 1
ATOM 1770 O O . TRP A 1 212 ? 6.589 -16.135 0.937 1.00 98.56 212 TRP A O 1
ATOM 1780 N N . LEU A 1 213 ? 6.846 -17.116 2.944 1.00 98.19 213 LEU A N 1
ATOM 1781 C CA . LEU A 1 213 ? 8.096 -17.807 2.617 1.00 98.19 213 LEU A CA 1
ATOM 1782 C C . LEU A 1 213 ? 7.918 -18.794 1.467 1.00 98.19 213 LEU A C 1
ATOM 1784 O O . LEU A 1 213 ? 8.771 -18.833 0.589 1.00 98.19 213 LEU A O 1
ATOM 1788 N N . ALA A 1 214 ? 6.823 -19.556 1.436 1.00 98.38 214 ALA A N 1
ATOM 1789 C CA . ALA A 1 214 ? 6.548 -20.511 0.368 1.00 98.38 214 ALA A CA 1
ATOM 1790 C C . ALA A 1 214 ? 6.439 -19.810 -0.992 1.00 98.38 214 ALA A C 1
ATOM 1792 O O . ALA A 1 214 ? 7.072 -20.246 -1.951 1.00 98.38 214 ALA A O 1
ATOM 1793 N N . VAL A 1 215 ? 5.717 -18.685 -1.070 1.00 98.38 215 VAL A N 1
ATOM 1794 C CA . VAL A 1 215 ? 5.630 -17.890 -2.307 1.00 98.38 215 VAL A CA 1
ATOM 1795 C C . VAL A 1 215 ? 7.000 -17.332 -2.695 1.00 98.38 215 VAL A C 1
ATOM 1797 O O . VAL A 1 215 ? 7.412 -17.451 -3.848 1.00 98.38 215 VAL A O 1
ATOM 1800 N N . LYS A 1 216 ? 7.748 -16.755 -1.746 1.00 96.75 216 LYS A N 1
ATOM 1801 C CA . LYS A 1 216 ? 9.082 -16.199 -2.026 1.00 96.75 216 LYS A CA 1
ATOM 1802 C C . LYS A 1 216 ? 10.087 -17.266 -2.453 1.00 96.75 216 LYS A C 1
ATOM 1804 O O . LYS A 1 216 ? 10.862 -17.010 -3.370 1.00 96.75 216 LYS A O 1
ATOM 1809 N N . LEU A 1 217 ? 10.057 -18.439 -1.830 1.00 96.81 217 LEU A N 1
ATOM 1810 C CA . LEU A 1 217 ? 10.903 -19.573 -2.181 1.00 96.81 217 LEU A CA 1
ATOM 1811 C C . LEU A 1 217 ? 10.538 -20.117 -3.564 1.00 96.81 217 LEU A C 1
ATOM 1813 O O . LEU A 1 217 ? 11.431 -20.324 -4.377 1.00 96.81 217 LEU A O 1
ATOM 1817 N N . ALA A 1 218 ? 9.247 -20.273 -3.868 1.00 97.75 218 ALA A N 1
ATOM 1818 C CA . ALA A 1 218 ? 8.794 -20.703 -5.189 1.00 97.75 218 ALA A CA 1
ATOM 1819 C C . ALA A 1 218 ? 9.269 -19.742 -6.290 1.00 97.75 218 ALA A C 1
ATOM 1821 O O . ALA A 1 218 ? 9.814 -20.182 -7.298 1.00 97.75 218 ALA A O 1
ATOM 1822 N N . LEU A 1 219 ? 9.142 -18.428 -6.072 1.00 96.25 219 LEU A N 1
ATOM 1823 C CA . LEU A 1 219 ? 9.644 -17.413 -7.002 1.00 96.25 219 LEU A CA 1
ATOM 1824 C C . LEU A 1 219 ? 11.173 -17.431 -7.120 1.00 96.25 219 LEU A C 1
ATOM 1826 O O . LEU A 1 219 ? 11.705 -17.286 -8.217 1.00 96.25 219 LEU A O 1
ATOM 1830 N N . TYR A 1 220 ? 11.887 -17.617 -6.008 1.00 94.94 220 TYR A N 1
ATOM 1831 C CA . TYR A 1 220 ? 13.343 -17.743 -6.014 1.00 94.94 220 TYR A CA 1
ATOM 1832 C C . TYR A 1 220 ? 13.803 -18.938 -6.857 1.00 94.94 220 TYR A C 1
ATOM 1834 O O . TYR A 1 220 ? 14.671 -18.770 -7.708 1.00 94.94 220 TYR A O 1
ATOM 1842 N N . LEU A 1 221 ? 13.183 -20.108 -6.670 1.00 95.69 221 LEU A N 1
ATOM 1843 C CA . LEU A 1 221 ? 13.473 -21.317 -7.445 1.00 95.69 221 LEU A CA 1
ATOM 1844 C C . LEU A 1 221 ? 13.103 -21.142 -8.924 1.00 95.69 221 LEU A C 1
ATOM 1846 O O . LEU A 1 221 ? 13.874 -21.529 -9.797 1.00 95.69 221 LEU A O 1
ATOM 1850 N N . TYR A 1 222 ? 11.967 -20.500 -9.213 1.00 95.81 222 TYR A N 1
ATOM 1851 C CA . TYR A 1 222 ? 11.533 -20.219 -10.583 1.00 95.81 222 TYR A CA 1
ATOM 1852 C C . TYR A 1 222 ? 12.526 -19.314 -11.339 1.00 95.81 222 TYR A C 1
ATOM 1854 O O . TYR A 1 222 ? 12.817 -19.559 -12.506 1.00 95.81 222 TYR A O 1
ATOM 1862 N N . PHE A 1 223 ? 13.112 -18.311 -10.671 1.00 94.38 223 PHE A N 1
ATOM 1863 C CA . PHE A 1 223 ? 14.083 -17.373 -11.262 1.00 94.38 223 PHE A CA 1
ATOM 1864 C C . PHE A 1 223 ? 15.542 -17.620 -10.835 1.00 94.38 223 PHE A C 1
ATOM 1866 O O . PHE A 1 223 ? 16.373 -16.701 -10.862 1.00 94.38 223 PHE A O 1
ATOM 1873 N N . GLN A 1 224 ? 15.892 -18.845 -10.434 1.00 89.75 224 GLN A N 1
ATOM 1874 C CA . GLN A 1 224 ? 17.251 -19.166 -9.978 1.00 89.75 224 GLN A CA 1
ATOM 1875 C C . GLN A 1 224 ? 18.302 -18.973 -11.084 1.00 89.75 224 GLN A C 1
ATOM 1877 O O . GLN A 1 224 ? 19.393 -18.481 -10.815 1.00 89.75 224 GLN A O 1
ATOM 1882 N N . ASN A 1 225 ? 17.921 -19.252 -12.335 1.00 87.12 225 ASN A N 1
ATOM 1883 C CA . ASN A 1 225 ? 18.757 -19.077 -13.529 1.00 87.12 225 ASN A CA 1
ATOM 1884 C C . ASN A 1 225 ? 18.632 -17.671 -14.150 1.00 87.12 225 ASN A C 1
ATOM 1886 O O . ASN A 1 225 ? 19.162 -17.419 -15.229 1.00 87.12 225 ASN A O 1
ATOM 1890 N N . GLY A 1 226 ? 17.866 -16.779 -13.513 1.00 77.94 226 GLY A N 1
ATOM 1891 C CA . GLY A 1 226 ? 17.608 -15.429 -14.000 1.00 77.94 226 GLY A CA 1
ATOM 1892 C C . GLY A 1 226 ? 18.780 -14.464 -13.795 1.00 77.94 226 GLY A C 1
ATOM 1893 O O . GLY A 1 226 ? 19.826 -14.807 -13.247 1.00 77.94 226 GLY A O 1
ATOM 1894 N N . THR A 1 227 ? 18.567 -13.220 -14.217 1.00 75.25 227 THR A N 1
ATOM 1895 C CA . THR A 1 227 ? 19.526 -12.113 -14.144 1.00 75.25 227 THR A CA 1
ATOM 1896 C C . THR 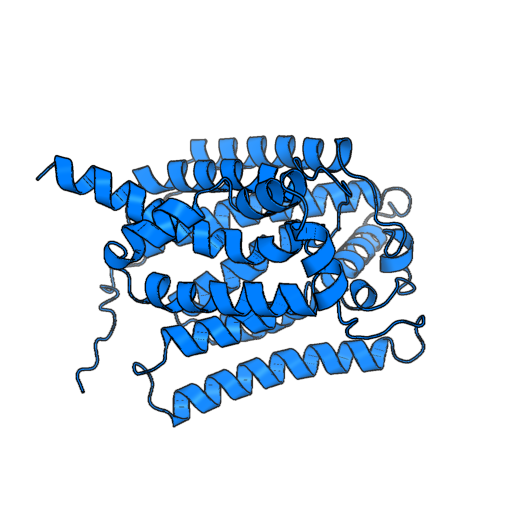A 1 227 ? 20.100 -11.875 -12.740 1.00 75.25 227 THR A C 1
ATOM 1898 O O . THR A 1 227 ? 19.459 -12.091 -11.705 1.00 75.25 227 THR A O 1
ATOM 1901 N N . SER A 1 228 ? 21.352 -11.411 -12.717 1.00 73.62 228 SER A N 1
ATOM 1902 C CA . SER A 1 228 ? 22.105 -11.066 -11.511 1.00 73.62 228 SER A CA 1
ATOM 1903 C C . SER A 1 228 ? 21.449 -9.925 -10.731 1.00 73.62 228 SER A C 1
ATOM 1905 O O . SER A 1 228 ? 20.967 -8.963 -11.319 1.00 73.62 228 SER A O 1
ATOM 1907 N N . GLY A 1 229 ? 21.486 -9.993 -9.404 1.00 75.94 229 GLY A N 1
ATOM 1908 C CA . GLY A 1 229 ? 21.031 -8.926 -8.514 1.00 75.94 229 GLY A CA 1
ATOM 1909 C C . GLY A 1 229 ? 20.911 -9.437 -7.083 1.00 75.94 229 GLY A C 1
ATOM 1910 O O . GLY A 1 229 ? 20.534 -10.592 -6.866 1.00 75.94 229 GLY A O 1
ATOM 1911 N N . ALA A 1 230 ? 21.255 -8.600 -6.105 1.00 78.56 230 ALA A N 1
ATOM 1912 C CA . ALA A 1 230 ? 21.088 -8.955 -4.702 1.00 78.56 230 ALA A CA 1
ATOM 1913 C C . ALA A 1 230 ? 19.594 -8.977 -4.331 1.00 78.56 230 ALA A C 1
ATOM 1915 O O . ALA A 1 230 ? 18.799 -8.192 -4.843 1.00 78.56 230 ALA A O 1
ATOM 1916 N N . LEU A 1 231 ? 19.203 -9.875 -3.420 1.00 76.38 231 LEU A N 1
ATOM 1917 C CA . LEU A 1 231 ? 17.844 -9.878 -2.857 1.00 76.38 231 LEU A CA 1
ATOM 1918 C C . LEU A 1 231 ? 17.561 -8.602 -2.061 1.00 76.38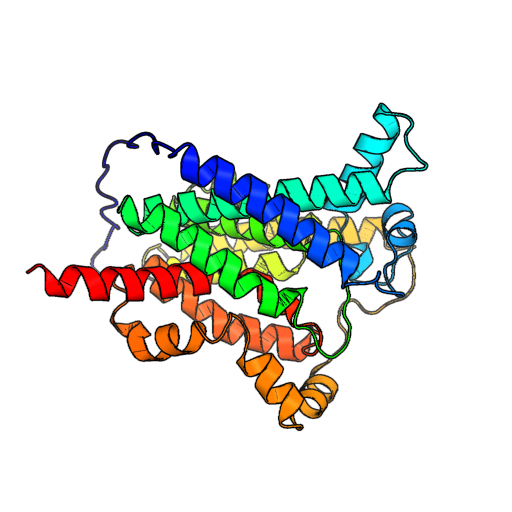 231 LEU A C 1
ATOM 1920 O O . LEU A 1 231 ? 16.448 -8.085 -2.087 1.00 76.38 231 LEU A O 1
ATOM 1924 N N . PHE A 1 232 ? 18.589 -8.118 -1.370 1.00 80.44 232 PHE A N 1
ATOM 1925 C CA . PHE A 1 232 ? 18.557 -6.928 -0.545 1.00 80.44 232 PHE A CA 1
ATOM 1926 C C . PHE A 1 232 ? 19.866 -6.178 -0.742 1.00 80.44 232 PHE A C 1
ATOM 1928 O O . PHE A 1 232 ? 20.946 -6.740 -0.565 1.00 80.44 232 PHE A O 1
ATOM 1935 N N . GLU A 1 233 ? 19.764 -4.904 -1.093 1.00 86.94 233 GLU A N 1
ATOM 1936 C CA . GLU A 1 233 ? 20.890 -3.984 -1.054 1.00 86.94 233 GLU A CA 1
ATOM 1937 C C . GLU A 1 233 ? 20.722 -3.105 0.177 1.00 86.94 233 GLU A C 1
ATOM 1939 O O . GLU A 1 233 ? 19.652 -2.543 0.393 1.00 86.94 233 GLU A O 1
ATOM 1944 N N . ASN A 1 234 ? 21.766 -2.983 0.995 1.00 92.94 234 ASN A N 1
ATOM 1945 C CA . ASN A 1 234 ? 21.726 -2.074 2.132 1.00 92.94 234 ASN A CA 1
ATOM 1946 C C . ASN A 1 234 ? 21.693 -0.625 1.621 1.00 92.94 234 ASN A C 1
ATOM 1948 O O . ASN A 1 234 ? 22.686 -0.124 1.091 1.00 92.94 234 ASN A O 1
ATOM 1952 N N . LYS A 1 235 ? 20.552 0.043 1.793 1.00 95.44 235 LYS A N 1
ATOM 1953 C CA . LYS A 1 235 ? 20.320 1.433 1.383 1.00 95.44 235 LYS A CA 1
ATOM 1954 C C . LYS A 1 235 ? 20.451 2.434 2.527 1.00 95.44 235 LYS A C 1
ATOM 1956 O O . LYS A 1 235 ? 20.277 3.627 2.290 1.00 95.44 235 LYS A O 1
ATOM 1961 N N . LEU A 1 236 ? 20.802 2.006 3.745 1.00 97.12 236 LEU A N 1
ATOM 1962 C CA . LEU A 1 236 ? 20.834 2.894 4.914 1.00 97.12 236 LEU A CA 1
ATOM 1963 C C . LEU A 1 236 ? 21.691 4.139 4.663 1.00 97.12 236 LEU A C 1
ATOM 1965 O O . LEU A 1 236 ? 21.226 5.263 4.834 1.00 97.12 236 LEU A O 1
ATOM 1969 N N . ARG A 1 237 ? 22.935 3.951 4.207 1.00 97.62 237 ARG A N 1
ATOM 1970 C CA . ARG A 1 237 ? 23.861 5.066 3.967 1.00 97.62 237 ARG A CA 1
ATOM 1971 C C . ARG A 1 237 ? 2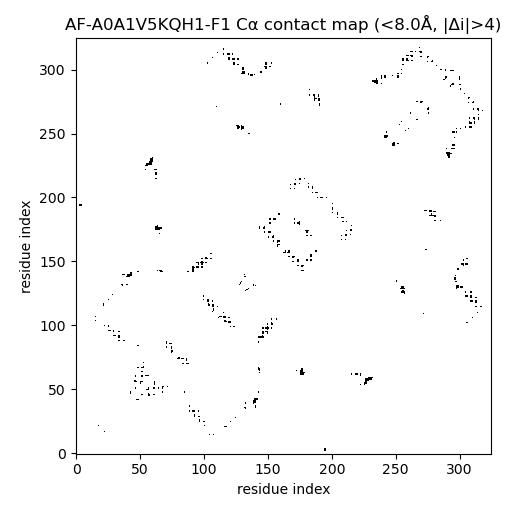3.340 6.022 2.892 1.00 97.62 237 ARG A C 1
ATOM 1973 O O . ARG A 1 237 ? 23.365 7.230 3.110 1.00 97.62 237 ARG A O 1
ATOM 1980 N N . SER A 1 238 ? 22.859 5.500 1.762 1.00 96.25 238 SER A N 1
ATOM 1981 C CA . SER A 1 238 ? 22.320 6.328 0.675 1.00 96.25 238 SER A CA 1
ATOM 1982 C C . SER A 1 238 ? 21.057 7.073 1.099 1.00 96.25 238 SER A C 1
ATOM 1984 O O . SER A 1 238 ? 20.892 8.240 0.762 1.00 96.25 238 SER A O 1
ATOM 1986 N N . ASN A 1 239 ? 20.196 6.435 1.892 1.00 97.00 239 ASN A N 1
ATOM 1987 C CA . ASN A 1 239 ? 18.977 7.047 2.401 1.00 97.00 239 ASN A CA 1
ATOM 1988 C C . ASN A 1 239 ? 19.276 8.167 3.404 1.00 97.00 239 ASN A C 1
ATOM 1990 O O . ASN A 1 239 ? 18.685 9.239 3.303 1.00 97.00 239 ASN A O 1
ATOM 1994 N N . LEU A 1 240 ? 20.229 7.961 4.321 1.00 97.69 240 LEU A N 1
ATOM 1995 C CA . LEU A 1 240 ? 20.675 8.999 5.258 1.00 97.69 240 LEU A CA 1
ATOM 1996 C C . LEU A 1 240 ? 21.287 10.202 4.527 1.00 97.69 240 LEU A C 1
ATOM 1998 O O . LEU A 1 240 ? 20.998 11.344 4.871 1.00 97.69 240 LEU A O 1
ATOM 2002 N N . GLN A 1 241 ? 22.087 9.958 3.485 1.00 97.31 241 GLN A N 1
ATOM 2003 C CA . GLN A 1 241 ? 22.628 11.027 2.640 1.00 97.31 241 GLN A CA 1
ATOM 2004 C C . GLN A 1 241 ? 21.527 11.767 1.871 1.00 97.31 241 GLN A C 1
ATOM 2006 O O . GLN A 1 241 ? 21.572 12.990 1.766 1.00 97.31 241 GLN A O 1
ATOM 2011 N N . PHE A 1 242 ? 20.521 11.048 1.367 1.00 95.56 242 PHE A N 1
ATOM 2012 C CA . PHE A 1 242 ? 19.393 11.646 0.659 1.00 95.56 242 PHE A CA 1
ATOM 2013 C C . PHE A 1 242 ? 18.613 12.615 1.557 1.00 95.56 242 PHE A C 1
ATOM 2015 O O . PHE A 1 242 ? 18.406 13.765 1.165 1.00 95.56 242 PHE A O 1
ATOM 2022 N N . ILE A 1 243 ? 18.234 12.196 2.769 1.00 96.56 243 ILE A N 1
ATOM 2023 C CA . ILE A 1 243 ? 17.444 13.023 3.701 1.00 96.56 243 ILE A CA 1
ATOM 2024 C C . ILE A 1 243 ? 18.252 14.131 4.391 1.00 96.56 243 ILE A C 1
ATOM 2026 O O . ILE A 1 243 ? 17.664 14.974 5.060 1.00 96.56 243 ILE A O 1
ATOM 2030 N N . ALA A 1 244 ? 19.578 14.162 4.231 1.00 97.56 244 ALA A N 1
ATOM 2031 C CA . ALA A 1 244 ? 20.425 15.200 4.818 1.00 97.56 244 ALA A CA 1
ATOM 2032 C C . ALA A 1 244 ? 20.188 16.595 4.206 1.00 97.56 244 ALA A C 1
ATOM 2034 O O . ALA A 1 244 ? 20.573 17.601 4.798 1.00 97.56 244 ALA A O 1
ATOM 2035 N N . THR A 1 245 ? 19.555 16.679 3.030 1.00 96.00 245 THR A N 1
ATOM 2036 C CA . THR A 1 245 ? 19.201 17.962 2.408 1.00 96.00 245 THR A CA 1
ATOM 2037 C C . THR A 1 245 ? 17.762 18.354 2.740 1.00 96.00 245 THR A C 1
ATOM 2039 O O . THR A 1 245 ? 16.849 17.529 2.680 1.00 96.00 245 THR A O 1
ATOM 2042 N N . LEU A 1 246 ? 17.533 19.636 3.049 1.00 95.75 246 LEU A N 1
ATOM 2043 C CA . LEU A 1 246 ? 16.211 20.139 3.437 1.00 95.75 246 LEU A CA 1
ATOM 2044 C C . LEU A 1 246 ? 15.107 19.844 2.396 1.00 95.75 246 LEU A C 1
ATOM 2046 O O . LEU A 1 246 ? 14.040 19.389 2.803 1.00 95.75 246 LEU A O 1
ATOM 2050 N N . PRO A 1 247 ? 15.311 20.016 1.071 1.00 95.12 247 PRO A N 1
ATOM 2051 C CA . PRO A 1 247 ? 14.267 19.702 0.091 1.00 95.12 247 PRO A CA 1
ATOM 2052 C C . PRO A 1 247 ? 13.862 18.221 0.078 1.00 95.12 247 PRO A C 1
ATOM 2054 O O . PRO A 1 247 ? 12.677 17.904 -0.061 1.00 95.12 247 PRO A O 1
ATOM 2057 N N . ASN A 1 248 ? 14.824 17.312 0.248 1.00 94.94 248 ASN A N 1
ATOM 2058 C CA . ASN A 1 248 ? 14.562 15.875 0.289 1.00 94.94 248 ASN A CA 1
ATOM 2059 C C . ASN A 1 248 ? 13.889 15.477 1.602 1.00 94.94 248 ASN A C 1
ATOM 2061 O O . ASN A 1 248 ? 12.920 14.720 1.585 1.00 94.94 248 ASN A O 1
ATOM 2065 N N . LEU A 1 249 ? 14.343 16.042 2.725 1.00 95.62 249 LEU A N 1
ATOM 2066 C CA . LEU A 1 249 ? 13.699 15.860 4.020 1.00 95.62 249 LEU A CA 1
ATOM 2067 C C . LEU A 1 249 ? 12.236 16.306 3.972 1.00 95.62 249 LEU A C 1
ATOM 2069 O O . LEU A 1 249 ? 11.366 15.545 4.376 1.00 95.62 249 LEU A O 1
ATOM 2073 N N . LEU A 1 250 ? 11.951 17.492 3.423 1.00 94.94 250 LEU A N 1
ATOM 2074 C CA . LEU A 1 250 ? 10.582 17.991 3.263 1.00 94.94 250 LEU A CA 1
ATOM 2075 C C . LEU A 1 250 ? 9.741 17.097 2.344 1.00 94.94 250 LEU A C 1
ATOM 2077 O O . LEU A 1 250 ? 8.556 16.906 2.602 1.00 94.94 250 LEU A O 1
ATOM 2081 N N . SER A 1 251 ? 10.348 16.508 1.310 1.00 94.25 251 SER A N 1
ATOM 2082 C CA . SER A 1 251 ? 9.667 15.554 0.424 1.00 94.25 251 SER A CA 1
ATOM 2083 C C . SER A 1 251 ? 9.248 14.290 1.183 1.00 94.25 251 SER A C 1
ATOM 2085 O O . SER A 1 251 ? 8.084 13.899 1.117 1.00 94.25 251 SER A O 1
ATOM 2087 N N . VAL A 1 252 ? 10.146 13.704 1.981 1.00 95.38 252 VAL A N 1
ATOM 2088 C CA . VAL A 1 252 ? 9.817 12.573 2.868 1.00 95.38 252 VAL A CA 1
ATOM 2089 C C . VAL A 1 252 ? 8.809 12.985 3.947 1.00 95.38 252 VAL A C 1
ATOM 2091 O O . VAL A 1 252 ? 7.875 12.249 4.242 1.00 95.38 252 VAL A O 1
ATOM 2094 N N . PHE A 1 253 ? 8.933 14.185 4.511 1.00 95.75 253 PHE A N 1
ATOM 2095 C CA . PHE A 1 253 ? 8.016 14.699 5.532 1.00 95.75 253 PHE A CA 1
ATOM 2096 C C . PHE A 1 253 ? 6.594 14.916 4.983 1.00 95.75 253 PHE A C 1
ATOM 2098 O O . PHE A 1 253 ? 5.613 14.757 5.708 1.00 95.75 253 PHE A O 1
ATOM 2105 N N . SER A 1 254 ? 6.481 15.224 3.687 1.00 96.81 254 SER A N 1
ATOM 2106 C CA . SER A 1 254 ? 5.213 15.364 2.963 1.00 96.81 254 SER A CA 1
ATOM 2107 C C . SER A 1 254 ? 4.539 14.044 2.589 1.00 96.81 254 SER A C 1
ATOM 2109 O O . SER A 1 254 ? 3.449 14.069 2.011 1.00 96.81 254 SER A O 1
ATOM 2111 N N . LEU A 1 255 ? 5.136 12.893 2.935 1.00 96.12 255 LEU A N 1
ATOM 2112 C CA . LEU A 1 255 ? 4.466 11.599 2.818 1.00 96.12 255 LEU A CA 1
ATOM 2113 C C . LEU A 1 255 ? 3.062 11.692 3.417 1.00 96.12 255 LEU A C 1
ATOM 2115 O O . LEU A 1 255 ? 2.830 12.370 4.419 1.00 96.12 255 LEU A O 1
ATOM 2119 N N . PHE A 1 256 ? 2.102 11.037 2.768 1.00 97.88 256 PHE A N 1
ATOM 2120 C CA . PHE A 1 256 ? 0.694 11.067 3.181 1.00 97.88 256 PHE A CA 1
ATOM 2121 C C . PHE A 1 256 ? 0.061 12.472 3.188 1.00 97.88 256 PHE A C 1
ATOM 2123 O O . PHE A 1 256 ? -0.937 12.685 3.873 1.00 97.88 256 PHE A O 1
ATOM 2130 N N . GLY A 1 257 ? 0.637 13.444 2.473 1.00 97.38 257 GLY A N 1
ATOM 2131 C CA . GLY A 1 257 ? 0.158 14.826 2.466 1.00 97.38 257 GLY A CA 1
ATOM 2132 C C . GLY A 1 257 ? 0.140 15.451 3.860 1.00 97.38 257 GLY A C 1
ATOM 2133 O O . GLY A 1 257 ? -0.797 16.163 4.211 1.00 97.38 257 GLY A O 1
ATOM 2134 N N . PHE A 1 258 ? 1.139 15.132 4.687 1.00 98.00 258 PHE A N 1
ATOM 2135 C CA . PHE A 1 258 ? 1.243 15.574 6.083 1.00 98.00 258 PHE A CA 1
ATOM 2136 C C . PHE A 1 258 ? 0.140 15.053 7.025 1.00 98.00 258 PHE A C 1
ATOM 2138 O O . PHE A 1 258 ? 0.153 15.403 8.203 1.00 98.00 258 PHE A O 1
ATOM 2145 N N . LEU A 1 259 ? -0.775 14.175 6.582 1.00 98.06 259 LEU A N 1
ATOM 2146 C CA . LEU A 1 259 ? -1.839 13.623 7.442 1.00 98.06 259 LEU A CA 1
ATOM 2147 C C . LEU A 1 259 ? -1.315 12.721 8.563 1.00 98.06 259 LEU A C 1
ATOM 2149 O O . LEU A 1 259 ? -2.012 12.493 9.548 1.00 98.06 259 LEU A O 1
ATOM 2153 N N . TRP A 1 260 ? -0.078 12.237 8.467 1.00 98.06 260 TRP A N 1
ATOM 2154 C CA . TRP A 1 260 ? 0.537 11.494 9.562 1.00 98.06 260 TRP A CA 1
ATOM 2155 C C . TRP A 1 260 ? 0.791 12.373 10.802 1.00 98.06 260 TRP A C 1
ATOM 2157 O O . TRP A 1 260 ? 0.813 11.842 11.908 1.00 98.06 260 TRP A O 1
ATOM 2167 N N . LEU A 1 261 ? 0.924 13.701 10.651 1.00 97.75 261 LEU A N 1
ATOM 2168 C CA . LEU A 1 261 ? 1.103 14.634 11.771 1.00 97.75 261 LEU A CA 1
ATOM 2169 C C . LEU A 1 261 ? -0.122 14.690 12.691 1.00 97.75 261 LEU A C 1
ATOM 2171 O O . LEU A 1 261 ? 0.040 14.407 13.879 1.00 97.75 261 LEU A O 1
ATOM 2175 N N . PRO A 1 262 ? -1.348 14.997 12.211 1.00 97.62 262 PRO A N 1
ATOM 2176 C CA . PRO A 1 262 ? -2.525 14.934 13.069 1.00 97.62 262 PRO A CA 1
ATOM 2177 C C . PRO A 1 262 ? -2.774 13.514 13.589 1.00 97.62 262 PRO A C 1
ATOM 2179 O O . PRO A 1 262 ? -3.195 13.375 14.733 1.00 97.62 262 PRO A O 1
ATOM 2182 N N . VAL A 1 263 ? -2.455 12.464 12.817 1.00 98.12 263 VAL A N 1
ATOM 2183 C CA . VAL A 1 263 ? -2.527 11.074 13.308 1.00 98.12 263 VAL A CA 1
ATOM 2184 C C . VAL A 1 263 ? -1.615 10.843 14.509 1.00 98.12 263 VAL A C 1
ATOM 2186 O O . VAL A 1 263 ? -2.045 10.226 15.479 1.00 98.12 263 VAL A O 1
ATOM 2189 N N . LEU A 1 264 ? -0.386 11.359 14.475 1.00 97.75 264 LEU A N 1
ATOM 2190 C CA . LEU A 1 264 ? 0.562 11.247 15.579 1.00 97.75 264 LEU A CA 1
ATOM 2191 C C . LEU A 1 264 ? 0.134 12.095 16.787 1.00 97.75 264 LEU A C 1
ATOM 2193 O O . LEU A 1 264 ? 0.102 11.590 17.907 1.00 97.75 264 LEU A O 1
ATOM 2197 N N . ILE A 1 265 ? -0.230 13.362 16.563 1.00 98.06 265 ILE A N 1
ATOM 2198 C CA . ILE A 1 265 ? -0.613 14.314 17.621 1.00 98.06 265 ILE A CA 1
ATOM 2199 C C . ILE A 1 265 ? -1.886 13.849 18.341 1.00 98.06 265 ILE A C 1
ATOM 2201 O O . ILE A 1 265 ? -1.956 13.881 19.568 1.00 98.06 265 ILE A O 1
ATOM 2205 N N . TYR A 1 266 ? -2.885 13.381 17.591 1.00 97.62 266 TYR A N 1
ATOM 2206 C CA . TYR A 1 266 ? -4.186 12.967 18.121 1.00 97.62 266 TYR A CA 1
ATOM 2207 C C . TYR A 1 266 ? -4.342 11.443 18.205 1.00 97.62 266 TYR A C 1
ATOM 2209 O O . TYR A 1 266 ? -5.464 10.939 18.269 1.00 97.62 266 TYR A O 1
ATOM 2217 N N . PHE A 1 267 ? -3.238 10.692 18.263 1.00 97.31 267 PHE A N 1
ATOM 2218 C CA . PHE A 1 267 ? -3.241 9.225 18.316 1.00 97.31 267 PHE A CA 1
ATOM 2219 C C . PHE A 1 267 ? -4.121 8.659 19.448 1.00 97.31 267 PHE A C 1
ATOM 2221 O O . PHE A 1 267 ? -4.808 7.651 19.284 1.00 97.31 267 PHE A O 1
ATOM 2228 N N . HIS A 1 268 ? -4.161 9.341 20.596 1.00 96.12 268 HIS A N 1
ATOM 2229 C CA . HIS A 1 268 ? -4.967 8.954 21.760 1.00 96.12 268 HIS A CA 1
ATOM 2230 C C . HIS A 1 268 ? -6.492 9.125 21.558 1.00 96.12 268 HIS A C 1
ATOM 2232 O O . HIS A 1 268 ? -7.291 8.625 22.361 1.00 96.12 268 HIS A O 1
ATOM 2238 N N . ARG A 1 269 ? -6.916 9.866 20.521 1.00 95.69 269 ARG A N 1
ATOM 2239 C CA . ARG A 1 269 ? -8.333 10.034 20.150 1.00 95.69 269 ARG A CA 1
ATOM 2240 C C . ARG A 1 269 ? -8.856 8.870 19.313 1.00 95.69 269 ARG A C 1
ATOM 2242 O O . ARG A 1 269 ? -10.063 8.669 19.246 1.00 95.69 269 ARG A O 1
ATOM 2249 N N . ILE A 1 270 ? -7.973 8.059 18.731 1.00 95.94 270 ILE A N 1
ATOM 2250 C CA . ILE A 1 270 ? -8.368 6.866 17.980 1.00 95.94 270 ILE A CA 1
ATOM 2251 C C . ILE A 1 270 ? -8.877 5.815 18.971 1.00 95.94 270 ILE A C 1
ATOM 2253 O O . ILE A 1 270 ? -8.097 5.144 19.642 1.00 95.94 270 ILE A O 1
ATOM 2257 N N . LYS A 1 271 ? -10.204 5.696 19.084 1.00 94.25 271 LYS A N 1
ATOM 2258 C CA . LYS A 1 271 ? -10.855 4.763 20.017 1.00 94.25 271 LYS A CA 1
ATOM 2259 C C . LYS A 1 271 ? -10.936 3.340 19.488 1.00 94.25 271 LYS A C 1
ATOM 2261 O O . LYS A 1 271 ? -11.083 2.428 20.289 1.00 94.25 271 LYS A O 1
ATOM 2266 N N . ASN A 1 272 ? -10.814 3.142 18.176 1.00 94.38 272 ASN A N 1
ATOM 2267 C CA . ASN A 1 272 ? -10.785 1.812 17.582 1.00 94.38 272 ASN A CA 1
ATOM 2268 C C . ASN A 1 272 ? -9.446 1.115 17.891 1.00 94.38 272 ASN A C 1
ATOM 2270 O O . ASN A 1 272 ? -8.412 1.522 17.343 1.00 94.38 272 ASN A O 1
ATOM 2274 N N . PRO A 1 273 ? -9.440 0.049 18.717 1.00 95.81 273 PRO A N 1
ATOM 2275 C CA . PRO A 1 273 ? -8.193 -0.578 19.130 1.00 95.81 273 PRO A CA 1
ATOM 2276 C C . PRO A 1 273 ? -7.481 -1.300 17.980 1.00 95.81 273 PRO A C 1
ATOM 2278 O O . PRO A 1 273 ? -6.260 -1.439 18.034 1.00 95.81 273 PRO A O 1
ATOM 2281 N N . PHE A 1 274 ? -8.193 -1.703 16.918 1.00 97.12 274 PHE A N 1
ATOM 2282 C CA . PHE A 1 274 ? -7.576 -2.326 15.749 1.00 97.12 274 PHE A CA 1
ATOM 2283 C C . PHE A 1 274 ? -6.696 -1.306 15.036 1.00 97.12 274 PHE A C 1
ATOM 2285 O O . PHE A 1 274 ? -5.514 -1.558 14.831 1.00 97.12 274 PHE A O 1
ATOM 2292 N N . ILE A 1 275 ? -7.254 -0.133 14.710 1.00 97.75 275 ILE A N 1
ATOM 2293 C CA . ILE A 1 275 ? -6.531 0.931 13.998 1.00 97.75 275 ILE A CA 1
ATOM 2294 C C . ILE A 1 275 ? -5.340 1.396 14.836 1.00 97.75 275 ILE A C 1
ATOM 2296 O O . ILE A 1 275 ? -4.221 1.474 14.332 1.00 97.75 275 ILE A O 1
ATOM 2300 N N . GLN A 1 276 ? -5.565 1.646 16.128 1.00 97.56 276 GLN A N 1
ATOM 2301 C CA . GLN A 1 276 ? -4.525 2.122 17.036 1.00 97.56 276 GLN A CA 1
ATOM 2302 C C . GLN A 1 276 ? -3.345 1.142 17.134 1.00 97.56 276 GLN A C 1
ATOM 2304 O O . GLN A 1 276 ? -2.191 1.555 17.048 1.00 97.56 276 GLN A O 1
ATOM 2309 N N . ARG A 1 277 ? -3.615 -0.163 17.269 1.00 98.06 277 ARG A N 1
ATOM 2310 C CA . ARG A 1 277 ? -2.567 -1.194 17.325 1.00 98.06 277 ARG A CA 1
ATOM 2311 C C . ARG A 1 277 ? -1.907 -1.424 15.971 1.00 98.06 277 ARG A C 1
ATOM 2313 O O . ARG A 1 277 ? -0.689 -1.551 15.911 1.00 98.06 277 ARG A O 1
ATOM 2320 N N . ALA A 1 278 ? -2.678 -1.435 14.886 1.00 98.31 278 ALA A N 1
ATOM 2321 C CA . ALA A 1 278 ? -2.145 -1.592 13.537 1.00 98.31 278 ALA A CA 1
ATOM 2322 C C . ALA A 1 278 ? -1.132 -0.484 13.201 1.00 98.31 278 ALA A C 1
ATOM 2324 O O . ALA A 1 278 ? -0.071 -0.786 12.652 1.00 98.31 278 ALA A O 1
ATOM 2325 N N . LEU A 1 279 ? -1.399 0.765 13.609 1.00 98.44 279 LEU A N 1
ATOM 2326 C CA . LEU A 1 279 ? -0.499 1.918 13.445 1.00 98.44 279 LEU A CA 1
ATOM 2327 C C . LEU A 1 279 ? 0.878 1.744 14.102 1.00 98.44 279 LEU A C 1
ATOM 2329 O O . LEU A 1 279 ? 1.831 2.382 13.659 1.00 98.44 279 LEU A O 1
ATOM 2333 N N . LEU A 1 280 ? 1.026 0.861 15.096 1.00 98.00 280 LEU A N 1
ATOM 2334 C CA . LEU A 1 280 ? 2.336 0.533 15.677 1.00 98.00 280 LEU A CA 1
ATOM 2335 C C . LEU A 1 280 ? 3.266 -0.163 14.671 1.00 98.00 280 LEU A C 1
ATOM 2337 O O . LEU A 1 280 ? 4.482 -0.158 14.846 1.00 98.00 280 LEU A O 1
ATOM 2341 N N . THR A 1 281 ? 2.716 -0.705 13.582 1.00 98.38 281 THR A N 1
ATOM 2342 C CA . THR A 1 281 ? 3.496 -1.255 12.465 1.00 98.38 281 THR A CA 1
ATOM 2343 C C . THR A 1 281 ? 4.195 -0.155 11.670 1.00 98.38 281 THR A C 1
ATOM 2345 O O . THR A 1 281 ? 5.282 -0.388 11.150 1.00 98.38 281 THR A O 1
ATOM 2348 N N . THR A 1 282 ? 3.623 1.051 11.594 1.00 98.12 282 THR A N 1
ATOM 2349 C CA . THR A 1 282 ? 4.155 2.167 10.797 1.00 98.12 282 THR A CA 1
ATOM 2350 C C . THR A 1 282 ? 5.621 2.493 11.110 1.00 98.12 282 THR A C 1
ATOM 2352 O O . THR A 1 282 ? 6.418 2.484 10.173 1.00 98.12 282 THR A O 1
ATOM 2355 N N . PRO A 1 283 ? 6.055 2.733 12.368 1.00 98.06 283 PRO A N 1
ATOM 2356 C CA . PRO A 1 283 ? 7.467 3.010 12.645 1.00 98.06 283 PRO A CA 1
ATOM 2357 C C . PRO A 1 283 ? 8.392 1.865 12.211 1.00 98.06 283 PRO A C 1
ATOM 2359 O O . PRO A 1 283 ? 9.463 2.119 11.668 1.00 98.06 283 PRO A O 1
ATOM 2362 N N . ILE A 1 284 ? 7.971 0.607 12.370 1.00 98.25 284 ILE A N 1
ATOM 2363 C CA . ILE A 1 284 ? 8.772 -0.557 11.961 1.00 98.25 284 ILE A CA 1
ATOM 2364 C C . ILE A 1 284 ? 8.822 -0.682 10.438 1.00 98.25 284 ILE A C 1
ATOM 2366 O O . ILE A 1 284 ? 9.873 -1.003 9.887 1.00 98.25 284 ILE A O 1
ATOM 2370 N N . PHE A 1 285 ? 7.723 -0.375 9.748 1.00 98.19 285 PHE A N 1
ATOM 2371 C CA . PHE A 1 285 ? 7.686 -0.287 8.292 1.00 98.19 285 PHE A CA 1
ATOM 2372 C C . PHE A 1 285 ? 8.678 0.762 7.785 1.00 98.19 285 PHE A C 1
ATOM 2374 O O . PHE A 1 285 ? 9.491 0.476 6.906 1.00 98.19 285 PHE A O 1
ATOM 2381 N N . PHE A 1 286 ? 8.655 1.958 8.377 1.00 97.69 286 PHE A N 1
ATOM 2382 C CA . PHE A 1 286 ? 9.564 3.044 8.024 1.00 97.69 286 PHE A CA 1
ATOM 2383 C C . PHE A 1 286 ? 11.026 2.673 8.257 1.00 97.69 286 PHE A C 1
ATOM 2385 O O . PHE A 1 286 ? 11.858 2.888 7.376 1.00 97.69 286 PHE A O 1
ATOM 2392 N N . LEU A 1 287 ? 11.329 2.060 9.404 1.00 97.62 287 LEU A N 1
ATOM 2393 C CA . LEU A 1 287 ? 12.660 1.533 9.684 1.00 97.62 287 LEU A CA 1
ATOM 2394 C C . LEU A 1 287 ? 13.062 0.480 8.647 1.00 97.62 287 LEU A C 1
ATOM 2396 O O . LEU A 1 287 ? 14.132 0.594 8.065 1.00 97.62 287 LEU A O 1
ATOM 2400 N N . GLY A 1 288 ? 12.204 -0.492 8.333 1.00 97.06 288 GLY A N 1
ATOM 2401 C CA . GLY A 1 288 ? 12.489 -1.502 7.310 1.00 97.06 288 GLY A CA 1
ATOM 2402 C C . GLY A 1 288 ? 12.794 -0.894 5.935 1.00 97.06 288 GLY A C 1
ATOM 2403 O O . GLY A 1 288 ? 13.784 -1.262 5.296 1.00 97.06 288 GLY A O 1
ATOM 2404 N N . MET A 1 289 ? 12.000 0.089 5.502 1.00 96.44 289 MET A N 1
ATOM 2405 C CA . MET A 1 289 ? 12.232 0.801 4.241 1.00 96.44 289 MET A CA 1
ATOM 2406 C C . MET A 1 289 ? 13.489 1.675 4.267 1.00 96.44 289 MET A C 1
ATOM 2408 O O . MET A 1 289 ? 14.100 1.859 3.221 1.00 96.44 289 MET A O 1
ATOM 2412 N N . LEU A 1 290 ? 13.933 2.155 5.430 1.00 96.56 290 LEU A N 1
ATOM 2413 C CA . LEU A 1 290 ? 15.210 2.859 5.558 1.00 96.56 290 LEU A CA 1
ATOM 2414 C C . LEU A 1 290 ? 16.413 1.947 5.261 1.00 96.56 290 LEU A C 1
ATOM 2416 O O . LEU A 1 290 ? 17.424 2.431 4.751 1.00 96.56 290 LEU A O 1
ATOM 2420 N N . PHE A 1 291 ? 16.313 0.642 5.529 1.00 96.69 291 PHE A N 1
ATOM 2421 C CA . PHE A 1 291 ? 17.386 -0.318 5.242 1.00 96.69 291 PHE A CA 1
ATOM 2422 C C . PHE A 1 291 ? 17.317 -0.907 3.834 1.00 96.69 291 PHE A C 1
ATOM 2424 O O . PHE A 1 291 ? 18.355 -1.072 3.197 1.00 96.69 291 PHE A O 1
ATOM 2431 N N . VAL A 1 292 ? 16.118 -1.255 3.369 1.00 95.25 292 VAL A N 1
ATOM 2432 C CA . VAL A 1 292 ? 15.922 -2.040 2.137 1.00 95.25 292 VAL A CA 1
ATOM 2433 C C . VAL A 1 292 ? 15.376 -1.196 0.991 1.00 95.25 292 VAL A C 1
ATOM 2435 O O . VAL A 1 292 ? 15.732 -1.399 -0.169 1.00 95.25 292 VAL A O 1
ATOM 2438 N N . GLY A 1 293 ? 14.473 -0.274 1.311 1.00 94.06 293 GLY A N 1
ATOM 2439 C CA . GLY A 1 293 ? 13.813 0.581 0.343 1.00 94.06 293 GLY A CA 1
ATOM 2440 C C . GLY A 1 293 ? 14.698 1.745 -0.076 1.00 94.06 293 GLY A C 1
ATOM 2441 O O . GLY A 1 293 ? 15.649 2.137 0.601 1.00 94.06 293 GLY A O 1
ATOM 2442 N N . ASN A 1 294 ? 14.357 2.323 -1.216 1.00 94.19 294 ASN A N 1
ATOM 2443 C CA . ASN A 1 294 ? 14.996 3.526 -1.701 1.00 94.19 294 ASN A CA 1
ATOM 2444 C C . ASN A 1 294 ? 14.136 4.731 -1.311 1.00 94.19 294 ASN A C 1
ATOM 2446 O O . ASN A 1 294 ? 13.067 4.916 -1.884 1.00 94.19 294 ASN A O 1
ATOM 2450 N N . ILE A 1 295 ? 14.547 5.523 -0.315 1.00 94.75 295 ILE A N 1
ATOM 2451 C CA . ILE A 1 295 ? 13.672 6.561 0.267 1.00 94.75 295 ILE A CA 1
ATOM 2452 C C . ILE A 1 295 ? 13.345 7.678 -0.727 1.00 94.75 295 ILE A C 1
ATOM 2454 O O . ILE A 1 295 ? 12.296 8.307 -0.595 1.00 94.75 295 ILE A O 1
ATOM 2458 N N . PHE A 1 296 ? 14.170 7.902 -1.755 1.00 93.06 296 PHE A N 1
ATOM 2459 C CA . PHE A 1 296 ? 13.794 8.852 -2.806 1.00 93.06 296 PHE A CA 1
ATOM 2460 C C . PHE A 1 296 ? 12.569 8.383 -3.609 1.00 93.06 296 PHE A C 1
ATOM 2462 O O . PHE A 1 296 ? 11.823 9.206 -4.136 1.00 93.06 296 PHE A O 1
ATOM 2469 N N . GLU A 1 297 ? 12.304 7.075 -3.655 1.00 93.69 297 GLU A N 1
ATOM 2470 C CA . GLU A 1 297 ? 11.094 6.499 -4.237 1.00 93.69 297 GLU A CA 1
ATOM 2471 C C . GLU A 1 297 ? 9.965 6.506 -3.195 1.00 93.69 297 GLU A C 1
ATOM 2473 O O . GLU A 1 297 ? 9.598 5.461 -2.670 1.00 93.69 297 GLU A O 1
ATOM 2478 N N . LEU A 1 298 ? 9.369 7.669 -2.898 1.00 94.81 298 LEU A N 1
ATOM 2479 C CA . LEU A 1 298 ? 8.356 7.830 -1.827 1.00 94.81 298 LEU A CA 1
ATOM 2480 C C . LEU A 1 298 ? 7.201 6.804 -1.868 1.00 94.81 298 LEU A C 1
ATOM 2482 O O . LEU A 1 298 ? 6.629 6.444 -0.841 1.00 94.81 298 LEU A O 1
ATOM 2486 N N . ARG A 1 299 ? 6.884 6.262 -3.045 1.00 95.44 299 ARG A N 1
ATOM 2487 C CA . ARG A 1 299 ? 5.946 5.142 -3.234 1.00 95.44 299 ARG A CA 1
ATOM 2488 C C . ARG A 1 299 ? 6.274 3.869 -2.447 1.00 95.44 299 ARG A C 1
ATOM 2490 O O . ARG A 1 299 ? 5.383 3.040 -2.277 1.00 95.44 299 ARG A O 1
ATOM 2497 N N . VAL A 1 300 ? 7.506 3.667 -1.972 1.00 95.62 300 VAL A N 1
ATOM 2498 C CA . VAL A 1 300 ? 7.842 2.509 -1.120 1.00 95.62 300 VAL A CA 1
ATOM 2499 C C . VAL A 1 300 ? 7.071 2.527 0.201 1.00 95.62 300 VAL A C 1
ATOM 2501 O O . VAL A 1 300 ? 6.930 1.483 0.822 1.00 95.62 300 VAL A O 1
ATOM 2504 N N . PHE A 1 301 ? 6.531 3.686 0.593 1.00 97.62 301 PHE A N 1
ATOM 2505 C CA . PHE A 1 301 ? 5.675 3.868 1.767 1.00 97.62 301 PHE A CA 1
ATOM 2506 C C . PHE A 1 301 ? 4.175 3.772 1.466 1.00 97.62 301 PHE A C 1
ATOM 2508 O O . PHE A 1 301 ? 3.354 3.899 2.376 1.00 97.62 301 PHE A O 1
ATOM 2515 N N . SER A 1 302 ? 3.800 3.542 0.204 1.00 97.50 302 SER A N 1
ATOM 2516 C CA . SER A 1 302 ? 2.406 3.609 -0.236 1.00 97.50 302 SER A CA 1
ATOM 2517 C C . SER A 1 302 ? 1.508 2.565 0.436 1.00 97.50 302 SER A C 1
ATOM 2519 O O . SER A 1 302 ? 0.349 2.858 0.701 1.00 97.50 302 SER A O 1
ATOM 2521 N N . GLU A 1 303 ? 2.023 1.400 0.842 1.00 98.12 303 GLU A N 1
ATOM 2522 C CA . GLU A 1 303 ? 1.244 0.400 1.593 1.00 98.12 303 GLU A CA 1
ATOM 2523 C C . GLU A 1 303 ? 0.661 0.926 2.907 1.00 98.12 303 GLU A C 1
ATOM 2525 O O . GLU A 1 303 ? -0.340 0.402 3.392 1.00 98.12 303 GLU A O 1
ATOM 2530 N N . MET A 1 304 ? 1.254 1.974 3.483 1.00 98.50 304 MET A N 1
ATOM 2531 C CA . MET A 1 304 ? 0.742 2.608 4.696 1.00 98.50 304 MET A CA 1
ATOM 2532 C C . MET A 1 304 ? -0.360 3.638 4.410 1.00 98.50 304 MET A C 1
ATOM 2534 O O . MET A 1 304 ? -1.009 4.081 5.355 1.00 98.50 304 MET A O 1
ATOM 2538 N N . ILE A 1 305 ? -0.626 3.995 3.142 1.00 98.62 305 ILE A N 1
ATOM 2539 C CA . ILE A 1 305 ? -1.718 4.906 2.752 1.00 98.62 305 ILE A CA 1
ATOM 2540 C C . ILE A 1 305 ? -3.056 4.480 3.359 1.00 98.62 305 ILE A C 1
ATOM 2542 O O . ILE A 1 305 ? -3.655 5.315 4.033 1.00 98.62 305 ILE A O 1
ATOM 2546 N N . PRO A 1 306 ? -3.549 3.235 3.193 1.00 98.56 306 PRO A N 1
ATOM 2547 C CA . PRO A 1 306 ? -4.801 2.845 3.827 1.00 98.56 306 PRO A CA 1
ATOM 2548 C C . PRO A 1 306 ? -4.741 3.060 5.349 1.00 98.56 306 PRO A C 1
ATOM 2550 O O . PRO A 1 306 ? -5.629 3.686 5.923 1.00 98.56 306 PRO A O 1
ATOM 2553 N N . LEU A 1 307 ? -3.684 2.608 6.020 1.00 98.31 307 LEU A N 1
ATOM 2554 C CA . LEU A 1 307 ? -3.607 2.662 7.480 1.00 98.31 307 LEU A CA 1
ATOM 2555 C C . LEU A 1 307 ? -3.559 4.094 8.043 1.00 98.31 307 LEU A C 1
ATOM 2557 O O . LEU A 1 307 ? -4.270 4.409 8.997 1.00 98.31 307 LEU A O 1
ATOM 2561 N N . ILE A 1 308 ? -2.765 4.977 7.437 1.00 98.62 308 ILE A N 1
ATOM 2562 C CA . ILE A 1 308 ? -2.711 6.396 7.813 1.00 98.62 308 ILE A CA 1
ATOM 2563 C C . ILE A 1 308 ? -4.004 7.110 7.411 1.00 98.62 308 ILE A C 1
ATOM 2565 O O . ILE A 1 308 ? -4.525 7.914 8.182 1.00 98.62 308 ILE A O 1
ATOM 2569 N N . GLY A 1 309 ? -4.555 6.784 6.241 1.00 98.44 309 GLY A N 1
ATOM 2570 C CA . GLY A 1 309 ? -5.795 7.359 5.735 1.00 98.44 309 GLY A CA 1
ATOM 2571 C C . GLY A 1 309 ? -6.975 7.079 6.659 1.00 98.44 309 GLY A C 1
ATOM 2572 O O . GLY A 1 309 ? -7.707 8.006 7.002 1.00 98.44 309 GLY A O 1
ATOM 2573 N N . ILE A 1 310 ? -7.141 5.832 7.125 1.00 98.06 310 ILE A N 1
ATOM 2574 C CA . ILE A 1 310 ? -8.249 5.496 8.029 1.00 98.06 310 ILE A CA 1
ATOM 2575 C C . ILE A 1 310 ? -8.083 6.149 9.402 1.00 98.06 310 ILE A C 1
ATOM 2577 O O . ILE A 1 310 ? -9.058 6.597 10.001 1.00 98.06 310 ILE A O 1
ATOM 2581 N N . ALA A 1 311 ? -6.846 6.257 9.890 1.00 98.19 311 ALA A N 1
ATOM 2582 C CA . ALA A 1 311 ? -6.547 6.910 11.156 1.00 98.19 311 ALA A CA 1
ATOM 2583 C C . ALA A 1 311 ? -6.850 8.414 11.104 1.00 98.19 311 ALA A C 1
ATOM 2585 O O . ALA A 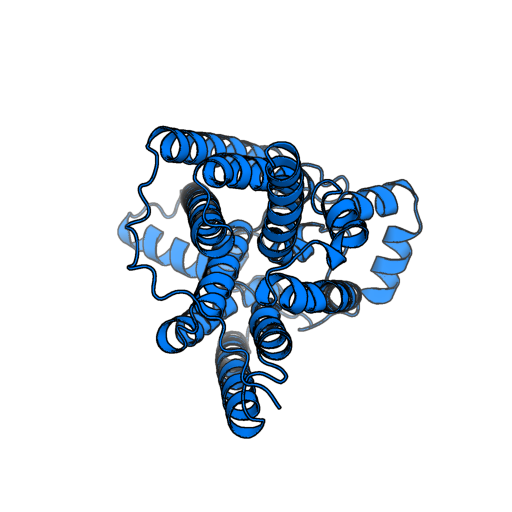1 311 ? -7.476 8.955 12.015 1.00 98.19 311 ALA A O 1
ATOM 2586 N N . ALA A 1 312 ? -6.455 9.079 10.015 1.00 98.00 312 ALA A N 1
ATOM 2587 C CA . ALA A 1 312 ? -6.765 10.485 9.786 1.00 98.00 312 ALA A CA 1
ATOM 2588 C C . ALA A 1 312 ? -8.280 10.698 9.689 1.00 98.00 312 ALA A C 1
ATOM 2590 O O . ALA A 1 312 ? -8.826 11.597 10.329 1.00 98.00 312 ALA A O 1
ATOM 2591 N N . LEU A 1 313 ? -8.971 9.826 8.951 1.00 96.75 313 LEU A N 1
ATOM 2592 C CA . LEU A 1 313 ? -10.421 9.861 8.809 1.00 96.75 313 LEU A CA 1
ATOM 2593 C C . LEU A 1 313 ? -11.141 9.692 10.153 1.00 96.75 313 LEU A C 1
ATOM 2595 O O . LEU A 1 313 ? -12.105 10.409 10.417 1.00 96.75 313 LEU A O 1
ATOM 2599 N N . TRP A 1 314 ? -10.644 8.804 11.021 1.00 95.69 314 TRP A N 1
ATOM 2600 C CA . TRP A 1 314 ? -11.156 8.627 12.381 1.00 95.69 314 TRP A CA 1
ATOM 2601 C C . TRP A 1 314 ? -11.086 9.929 13.184 1.00 95.69 314 TRP A C 1
ATOM 2603 O O . TRP A 1 314 ? -12.084 10.349 13.763 1.00 95.69 314 TRP A O 1
ATOM 2613 N N . ILE A 1 315 ? -9.922 10.587 13.197 1.00 95.75 315 ILE A N 1
ATOM 2614 C CA . ILE A 1 315 ? -9.692 11.834 13.947 1.00 95.75 315 ILE A CA 1
ATOM 2615 C C . ILE A 1 315 ? -10.580 12.968 13.429 1.00 95.75 315 ILE A C 1
ATOM 2617 O O . ILE A 1 315 ? -11.130 13.741 14.219 1.00 95.75 315 ILE A O 1
ATOM 2621 N N . ILE A 1 316 ? -10.737 13.065 12.107 1.00 94.44 316 ILE A N 1
ATOM 2622 C CA . ILE A 1 316 ? -11.601 14.070 11.486 1.00 94.44 316 ILE A CA 1
ATOM 2623 C C . ILE A 1 316 ? -13.064 13.813 11.866 1.00 94.44 316 ILE A C 1
ATOM 2625 O O . ILE A 1 316 ? -13.747 14.739 12.297 1.00 94.44 316 ILE A O 1
ATOM 2629 N N . ASN A 1 317 ? -13.537 12.567 11.762 1.00 91.62 317 ASN A N 1
ATOM 2630 C CA . ASN A 1 317 ? -14.911 12.205 12.111 1.00 91.62 317 ASN A CA 1
ATOM 2631 C C . ASN A 1 317 ? -15.214 12.451 13.600 1.00 91.62 317 ASN A C 1
ATOM 2633 O O . ASN A 1 317 ? -16.238 13.050 13.913 1.00 91.62 317 ASN A O 1
ATOM 2637 N N . ASP A 1 318 ? -14.312 12.053 14.502 1.00 88.69 318 ASP A N 1
ATOM 2638 C CA . ASP A 1 318 ? -14.429 12.289 15.950 1.00 88.69 318 ASP A CA 1
ATOM 2639 C C . ASP A 1 318 ? -14.587 13.786 16.269 1.00 88.69 318 ASP A C 1
ATOM 2641 O O . ASP A 1 318 ? -15.491 14.184 16.999 1.00 88.69 318 ASP A O 1
ATOM 2645 N N . SER A 1 319 ? -13.789 14.638 15.615 1.00 85.56 319 SER A N 1
ATOM 2646 C CA . SER A 1 319 ? -13.812 16.094 15.823 1.00 85.56 319 SER A CA 1
ATOM 2647 C C . SER A 1 319 ? -15.111 16.776 15.371 1.00 85.56 319 SER A C 1
ATOM 2649 O O . SER A 1 319 ? -15.431 17.863 15.858 1.00 85.56 319 SER A O 1
ATOM 2651 N N . PHE A 1 320 ? -15.848 16.177 14.430 1.00 82.38 320 PHE A N 1
ATOM 2652 C CA . PHE A 1 320 ? -17.166 16.671 14.022 1.00 82.38 320 PHE A CA 1
ATOM 2653 C C . PHE A 1 320 ? -18.273 16.204 14.969 1.00 82.38 320 PHE A C 1
ATOM 2655 O O . PHE A 1 320 ? -19.169 16.985 15.264 1.00 82.38 320 PHE A O 1
ATOM 2662 N N . MET A 1 321 ? -18.193 14.976 15.489 1.00 72.38 321 MET A N 1
ATOM 2663 C CA . MET A 1 321 ? -19.233 14.416 16.362 1.00 72.38 321 MET A CA 1
ATOM 2664 C C . MET A 1 321 ? -19.251 15.069 17.750 1.00 72.38 321 MET A C 1
ATOM 2666 O O . MET A 1 321 ? -20.320 15.238 18.322 1.00 72.38 321 MET A O 1
ATOM 2670 N N . THR A 1 322 ? -18.103 15.513 18.275 1.00 70.44 322 THR A N 1
ATOM 2671 C CA . THR A 1 322 ? -18.038 16.192 19.586 1.00 70.44 322 THR A CA 1
ATOM 2672 C C . THR A 1 322 ? -18.691 17.578 19.619 1.00 70.44 322 THR A C 1
ATOM 2674 O O . THR A 1 322 ? -18.744 18.183 20.681 1.00 70.44 322 THR A O 1
ATOM 2677 N N . LYS A 1 323 ? -19.103 18.137 18.473 1.00 61.84 323 LYS A N 1
ATOM 2678 C CA . LYS A 1 323 ? -19.730 19.469 18.407 1.00 61.84 323 LYS A CA 1
ATOM 2679 C C . LYS A 1 323 ? -21.258 19.436 18.438 1.00 61.84 323 LYS A C 1
ATOM 2681 O O . LYS A 1 323 ? -21.854 20.480 18.681 1.00 61.84 323 LYS A O 1
ATOM 2686 N N . ASP A 1 324 ? -21.861 18.273 18.203 1.00 57.44 324 ASP A N 1
ATOM 2687 C CA . ASP A 1 324 ? -23.318 18.105 18.128 1.00 57.44 324 ASP A CA 1
ATOM 2688 C C . ASP A 1 324 ? -23.923 17.520 19.428 1.00 57.44 324 ASP A C 1
ATOM 2690 O O . ASP A 1 324 ? -25.125 17.260 19.486 1.00 57.44 324 ASP A O 1
ATOM 2694 N N . SER A 1 325 ? -23.101 17.318 20.467 1.00 51.66 325 SER A N 1
ATOM 2695 C CA . SER A 1 325 ? -23.475 16.877 21.823 1.00 51.66 325 SER A CA 1
ATOM 2696 C C . SER A 1 325 ? -23.119 17.940 22.847 1.00 51.66 325 SER A C 1
ATOM 2698 O O . SER A 1 325 ? -23.949 18.198 23.743 1.00 51.66 325 SER A O 1
#

Nearest PDB structures (foldseek):
  8age-assembly1_A  TM=6.162E-01  e=1.516E-02  Saccharomyces cerevisiae
  8agb-assembly1_A  TM=5.806E-01  e=5.828E-02  Saccharomyces cerevisiae
  6s7t-assembly1_A  TM=5.642E-01  e=5.588E-02  Homo sapiens
  9hmf-assembly1_K  TM=2.273E-01  e=8.710E+00  Campylobacter jejuni